Protein AF-A0A5P9BGU6-F1 (afdb_monomer_lite)

Foldseek 3Di:
DQDDPPPCVLCPPPPVLVVLVQQLVLLVVLLVLLVLLLVLLVVLCVLQDPPPPPPPCPVPPPPDPVVVCVVCVVVVVVCVVPPDPVNVVVVVLVVCCVVPNSLVSCCVPPVVVLVVSLVSVLVSLVSNCVQQDDDPRGDHDDLCVLCVPPVVLSVVNVVSNVCCVPPRPDVPPVPVPPGQDWDQPPVPRDTDTDPPDDDDDSQSNVPPSVSVSVSSVSSSVVSVVVSVVSVVVSVVPDDPVSVVSVVVVVVVVVD

Sequence (255 aa):
MAFIPKDEEFLAGDNGLKNLIRILENYIEIDFEMLEVSQAIEALSSSFAMKKTPKIQIEDSPFEDLEFLKEIQPLLDSYEKNKNPFQAMRDDIWKYKDEFGTNTVLMLLNPRLLSSLEQLLAGAIVKYTKAFNESQRRTSLNPKKIFKDQKELLDFHNEIVNLRNKHFAHTELALGKHVLKYFISESEGEIELITDSHTTQELSPTFNYSKFYKLVSFVRSFLSTDIKSKSLTIKRKLTQEQKEALRKNMSSQSV

pLDDT: mean 74.18, std 19.71, range [34.59, 96.81]

Radius of gyration: 27.8 Å; chains: 1; bounding box: 63×48×84 Å

Structure (mmCIF, N/CA/C/O backbone):
data_AF-A0A5P9BGU6-F1
#
_entry.id   AF-A0A5P9BGU6-F1
#
loop_
_atom_site.group_PDB
_atom_site.id
_atom_site.type_symbol
_atom_site.label_atom_id
_atom_site.label_alt_id
_atom_site.label_comp_id
_atom_site.label_asym_id
_atom_site.label_entity_id
_atom_site.label_seq_id
_atom_site.pdbx_PDB_ins_code
_atom_site.Cartn_x
_atom_site.Cartn_y
_atom_site.Cartn_z
_atom_site.occupancy
_atom_site.B_iso_or_equiv
_atom_site.auth_seq_id
_atom_site.auth_comp_id
_atom_site.auth_asym_id
_atom_site.auth_atom_id
_atom_site.pdbx_PDB_model_num
ATOM 1 N N . MET A 1 1 ? -4.339 27.802 30.234 1.00 37.50 1 MET A N 1
ATOM 2 C CA . MET A 1 1 ? -3.934 26.470 29.735 1.00 37.50 1 MET A CA 1
ATOM 3 C C . MET A 1 1 ? -4.990 25.467 30.160 1.00 37.50 1 MET A C 1
ATOM 5 O O . MET A 1 1 ? -5.209 25.325 31.356 1.00 37.50 1 MET A O 1
ATOM 9 N N . ALA A 1 2 ? -5.697 24.847 29.214 1.00 41.44 2 ALA A N 1
ATOM 10 C CA . ALA A 1 2 ? -6.627 23.769 29.535 1.00 41.44 2 ALA A CA 1
ATOM 11 C C . ALA A 1 2 ? -5.813 22.509 29.871 1.00 41.44 2 ALA A C 1
ATOM 13 O O . ALA A 1 2 ? -5.049 22.022 29.041 1.00 41.44 2 ALA A O 1
ATOM 14 N N . PHE A 1 3 ? -5.926 22.036 31.111 1.00 44.81 3 PHE A N 1
ATOM 15 C CA . PHE A 1 3 ? -5.275 20.817 31.580 1.00 44.81 3 PHE A CA 1
ATOM 16 C C . PHE A 1 3 ? -6.020 19.623 30.975 1.00 44.81 3 PHE A C 1
ATOM 18 O O . PHE A 1 3 ? -7.143 19.328 31.379 1.00 44.81 3 PHE A O 1
ATOM 25 N N . ILE A 1 4 ? -5.429 18.969 29.975 1.00 49.59 4 ILE A N 1
ATOM 26 C CA . ILE A 1 4 ? -5.829 17.605 29.624 1.00 49.59 4 ILE A CA 1
ATOM 27 C C . ILE A 1 4 ? -5.239 16.737 30.741 1.00 49.59 4 ILE A C 1
ATOM 29 O O . ILE A 1 4 ? -4.012 16.735 30.883 1.00 49.59 4 ILE A O 1
ATOM 33 N N . PRO A 1 5 ? -6.052 16.043 31.559 1.00 52.69 5 PRO A N 1
ATOM 34 C CA . PRO A 1 5 ? -5.505 15.028 32.449 1.00 52.69 5 PRO A CA 1
ATOM 35 C C . PRO A 1 5 ? -4.718 14.051 31.577 1.00 52.69 5 PRO A C 1
ATOM 37 O O . PRO A 1 5 ? -5.203 13.689 30.503 1.00 52.69 5 PRO A O 1
ATOM 40 N N . LYS A 1 6 ? -3.513 13.642 31.988 1.00 59.91 6 LYS A N 1
ATOM 41 C CA . LYS A 1 6 ? -2.749 12.624 31.240 1.00 59.91 6 LYS A CA 1
ATOM 42 C C . LYS A 1 6 ? -3.674 11.437 30.924 1.00 59.91 6 LYS A C 1
ATOM 44 O O . LYS A 1 6 ? -4.572 11.160 31.718 1.00 59.91 6 LYS A O 1
ATOM 49 N N . ASP A 1 7 ? -3.459 10.726 29.812 1.00 57.34 7 ASP A N 1
ATOM 50 C CA . ASP A 1 7 ? -4.309 9.595 29.369 1.00 57.34 7 ASP A CA 1
ATOM 51 C C . ASP A 1 7 ? -4.660 8.605 30.498 1.00 57.34 7 ASP A C 1
ATOM 53 O O . ASP A 1 7 ? -5.716 7.965 30.504 1.00 57.34 7 ASP A O 1
ATOM 57 N N . GLU A 1 8 ? -3.772 8.494 31.487 1.00 56.97 8 GLU A N 1
ATOM 58 C CA . GLU A 1 8 ? -3.954 7.703 32.696 1.00 56.97 8 GLU A CA 1
ATOM 59 C C . GLU A 1 8 ? -5.095 8.182 33.605 1.00 56.97 8 GLU A C 1
ATOM 61 O O . GLU A 1 8 ? -5.843 7.324 34.074 1.00 56.97 8 GLU A O 1
ATOM 66 N N . GLU A 1 9 ? -5.268 9.494 33.795 1.00 65.94 9 GLU A N 1
ATOM 67 C CA . GLU A 1 9 ? -6.314 10.128 34.612 1.00 65.94 9 GLU A CA 1
ATOM 68 C C . GLU A 1 9 ? -7.632 10.298 33.841 1.00 65.94 9 GLU A C 1
ATOM 70 O O . GLU A 1 9 ? -8.701 10.033 34.388 1.00 65.94 9 GLU A O 1
ATOM 75 N N . PHE A 1 10 ? -7.581 10.682 32.557 1.00 73.56 10 PHE A N 1
ATOM 76 C CA . PHE A 1 10 ? -8.789 10.947 31.754 1.00 73.56 10 PHE A CA 1
ATOM 77 C C . PHE A 1 10 ? -9.619 9.681 31.487 1.00 73.56 10 PHE A C 1
ATOM 79 O O . PHE A 1 10 ? -10.850 9.726 31.404 1.00 73.56 10 PHE A O 1
ATOM 86 N N . LEU A 1 11 ? -8.937 8.539 31.367 1.00 77.56 11 LEU A N 1
ATOM 87 C CA . LEU A 1 11 ? -9.530 7.219 31.149 1.00 77.56 11 LEU A CA 1
ATOM 88 C C . LEU A 1 11 ? -9.313 6.290 32.355 1.00 77.56 11 LEU A C 1
ATOM 90 O O . LEU A 1 11 ? -9.341 5.064 32.202 1.00 77.56 11 LEU A O 1
ATOM 94 N N . ALA A 1 12 ? -9.024 6.843 33.539 1.00 73.94 12 ALA A N 1
ATOM 95 C CA . ALA A 1 12 ? -8.760 6.062 34.744 1.00 73.94 12 ALA A CA 1
ATOM 96 C C . ALA A 1 12 ? -9.892 5.047 34.990 1.00 73.94 12 ALA A C 1
ATOM 98 O O . ALA A 1 12 ? -11.060 5.407 35.092 1.00 73.94 12 ALA A O 1
ATOM 99 N N . GLY A 1 13 ? -9.544 3.757 35.040 1.00 75.44 13 GLY A N 1
ATOM 100 C CA . GLY A 1 13 ? -10.490 2.666 35.298 1.00 75.44 13 GLY A CA 1
ATOM 101 C C . GLY A 1 13 ? -11.183 2.041 34.076 1.00 75.44 13 GLY A C 1
ATOM 102 O O . GLY A 1 13 ? -11.649 0.910 34.198 1.00 75.44 13 GLY A O 1
ATOM 103 N N . ASP A 1 14 ? -11.196 2.669 32.890 1.00 85.69 14 ASP A N 1
ATOM 104 C CA . ASP A 1 14 ? -11.815 2.077 31.685 1.00 85.69 14 ASP A CA 1
ATOM 105 C C . ASP A 1 14 ? -10.773 1.460 30.735 1.00 85.69 14 ASP A C 1
ATOM 107 O O . ASP A 1 14 ? -10.438 1.979 29.663 1.00 85.69 14 ASP A O 1
ATOM 111 N N . ASN A 1 15 ? -10.261 0.293 31.135 1.00 86.25 15 ASN A N 1
ATOM 112 C CA . ASN A 1 15 ? -9.316 -0.489 30.329 1.00 86.25 15 ASN A CA 1
ATOM 113 C C . ASN A 1 15 ? -9.895 -0.898 28.962 1.00 86.25 15 ASN A C 1
ATOM 115 O O . ASN A 1 15 ? -9.147 -1.064 27.995 1.00 86.25 15 ASN A O 1
ATOM 119 N N . GLY A 1 16 ? -11.221 -1.043 28.858 1.00 87.88 16 GLY A N 1
ATOM 120 C CA . GLY A 1 16 ? -11.891 -1.382 27.606 1.00 87.88 16 GLY A CA 1
ATOM 121 C C . GLY A 1 16 ? -11.837 -0.234 26.601 1.00 87.88 16 GLY A C 1
ATOM 122 O O . GLY A 1 16 ? -11.533 -0.455 25.425 1.00 87.88 16 GLY A O 1
ATOM 123 N N . LEU A 1 17 ? -12.097 0.990 27.062 1.00 88.69 17 LEU A N 1
ATOM 124 C CA . LEU A 1 17 ? -12.015 2.203 26.255 1.00 88.69 17 LEU A CA 1
ATOM 125 C C . LEU A 1 17 ? -10.569 2.533 25.872 1.00 88.69 17 LEU A C 1
ATOM 127 O O . LEU A 1 17 ? -10.319 2.790 24.694 1.00 88.69 17 LEU A O 1
ATOM 131 N N . LYS A 1 18 ? -9.613 2.411 26.807 1.00 88.62 18 LYS A N 1
ATOM 132 C CA . LYS A 1 18 ? -8.170 2.540 26.517 1.00 88.62 18 LYS A CA 1
ATOM 133 C C . LYS A 1 18 ? -7.730 1.590 25.403 1.00 88.62 18 LYS A C 1
ATOM 135 O O . LYS A 1 18 ? -7.094 2.006 24.437 1.00 88.62 18 LYS A O 1
ATOM 140 N N . ASN A 1 19 ? -8.115 0.316 25.492 1.00 88.94 19 ASN A N 1
ATOM 141 C CA . ASN A 1 19 ? -7.771 -0.660 24.461 1.00 88.94 19 ASN A CA 1
ATOM 142 C C . ASN A 1 19 ? -8.438 -0.342 23.111 1.00 88.94 19 ASN A C 1
ATOM 144 O O . ASN A 1 19 ? -7.816 -0.511 22.065 1.00 88.94 19 ASN A O 1
ATOM 148 N N . LEU A 1 20 ? -9.689 0.129 23.121 1.00 91.19 20 LEU A N 1
ATOM 149 C CA . LEU A 1 20 ? -10.406 0.496 21.900 1.00 91.19 20 LEU A CA 1
ATOM 150 C C . LEU A 1 20 ? -9.769 1.700 21.190 1.00 91.19 20 LEU A C 1
ATOM 152 O O . LEU A 1 20 ? -9.665 1.670 19.964 1.00 91.19 20 LEU A O 1
ATOM 156 N N . ILE A 1 21 ? -9.331 2.710 21.947 1.00 90.69 21 ILE A N 1
ATOM 157 C CA . ILE A 1 21 ? -8.601 3.879 21.431 1.00 90.69 21 ILE A CA 1
ATOM 158 C C . ILE A 1 21 ? -7.271 3.437 20.822 1.00 90.69 21 ILE A C 1
ATOM 160 O O . ILE A 1 21 ? -7.032 3.708 19.651 1.00 90.69 21 ILE A O 1
ATOM 164 N N . ARG A 1 22 ? -6.481 2.633 21.542 1.00 89.69 22 ARG A N 1
ATOM 165 C CA . ARG A 1 22 ? -5.215 2.091 21.024 1.00 89.69 22 ARG A CA 1
ATOM 166 C C . ARG A 1 22 ? -5.393 1.312 19.716 1.00 89.69 22 ARG A C 1
ATOM 168 O O . ARG A 1 22 ? -4.597 1.434 18.792 1.00 89.69 22 ARG A O 1
ATOM 175 N N . ILE A 1 23 ? -6.439 0.486 19.621 1.00 91.12 23 ILE A N 1
ATOM 176 C CA . ILE A 1 23 ? -6.752 -0.245 18.381 1.00 91.12 23 ILE A CA 1
ATOM 177 C C . ILE A 1 23 ? -7.122 0.729 17.254 1.00 91.12 23 ILE A C 1
ATOM 179 O O . ILE A 1 23 ? -6.719 0.511 16.114 1.00 91.12 23 ILE A O 1
ATOM 183 N N . LEU A 1 24 ? -7.898 1.776 17.553 1.00 93.25 24 LEU A N 1
ATOM 184 C CA . LEU A 1 24 ? -8.267 2.799 16.576 1.00 93.25 24 LEU A CA 1
ATOM 185 C C . LEU A 1 24 ? -7.031 3.545 16.051 1.00 93.25 24 LEU A C 1
ATOM 187 O O . LEU A 1 24 ? -6.897 3.683 14.840 1.00 93.25 24 LEU A O 1
ATOM 191 N N . GLU A 1 25 ? -6.133 3.976 16.936 1.00 91.50 25 GLU A N 1
ATOM 192 C CA . GLU A 1 25 ? -4.874 4.646 16.579 1.00 91.50 25 GLU A CA 1
ATOM 193 C C . GLU A 1 25 ? -4.015 3.764 15.673 1.00 91.50 25 GLU A C 1
ATOM 195 O O . GLU A 1 25 ? -3.596 4.205 14.605 1.00 91.50 25 GLU A O 1
ATOM 200 N N . ASN A 1 26 ? -3.857 2.486 16.034 1.00 91.56 26 ASN A N 1
ATOM 201 C CA . ASN A 1 26 ? -3.154 1.518 15.195 1.00 91.56 26 ASN A CA 1
ATOM 202 C C . ASN A 1 26 ? -3.805 1.385 13.809 1.00 91.56 26 ASN A C 1
ATOM 204 O O . ASN A 1 26 ? -3.106 1.294 12.808 1.00 91.56 26 ASN A O 1
ATOM 208 N N . TYR A 1 27 ? -5.139 1.367 13.720 1.00 94.25 27 TYR A N 1
ATOM 209 C CA . TYR A 1 27 ? -5.830 1.260 12.428 1.00 94.25 27 TYR A CA 1
ATOM 210 C C . TYR A 1 27 ? -5.655 2.517 11.572 1.00 94.25 27 TYR A C 1
ATOM 212 O O . TYR A 1 27 ? -5.529 2.395 10.355 1.00 94.25 27 TYR A O 1
ATOM 220 N N . ILE A 1 28 ? -5.620 3.700 12.190 1.00 93.44 28 ILE A N 1
ATOM 221 C CA . ILE A 1 28 ? -5.322 4.962 11.502 1.00 93.44 28 ILE A CA 1
ATOM 222 C C . ILE A 1 28 ? -3.887 4.942 10.966 1.00 93.44 28 ILE A C 1
ATOM 224 O O . ILE A 1 28 ? -3.681 5.243 9.794 1.00 93.44 28 ILE A O 1
ATOM 228 N N . GLU A 1 29 ? -2.911 4.536 11.785 1.00 93.19 29 GLU A N 1
ATOM 229 C CA . GLU A 1 29 ? -1.514 4.405 11.352 1.00 93.19 29 GLU A CA 1
ATOM 230 C C . GLU A 1 29 ? -1.392 3.436 10.169 1.00 93.19 29 GLU A C 1
ATOM 232 O O . GLU A 1 29 ? -0.772 3.765 9.160 1.00 93.19 29 GLU A O 1
ATOM 237 N N . ILE A 1 30 ? -2.049 2.274 10.245 1.00 94.00 30 ILE A N 1
ATOM 238 C CA . ILE A 1 30 ? -2.040 1.298 9.153 1.00 94.00 30 ILE A CA 1
ATOM 239 C C . ILE A 1 30 ? -2.682 1.876 7.880 1.00 94.00 30 ILE A C 1
ATOM 241 O O . ILE A 1 30 ? -2.163 1.629 6.795 1.00 94.00 30 ILE A O 1
ATOM 245 N N . ASP A 1 31 ? -3.769 2.656 7.960 1.00 95.25 31 ASP A N 1
ATOM 246 C CA . ASP A 1 31 ? -4.363 3.282 6.763 1.00 95.25 31 ASP A CA 1
ATOM 247 C C . ASP A 1 31 ? -3.408 4.288 6.099 1.00 95.25 31 ASP A C 1
ATOM 249 O O . ASP A 1 31 ? -3.293 4.300 4.870 1.00 95.25 31 ASP A O 1
ATOM 253 N N . PHE A 1 32 ? -2.662 5.068 6.890 1.00 94.31 32 PHE A N 1
ATOM 254 C CA . PHE A 1 32 ? -1.587 5.919 6.368 1.00 94.31 32 PHE A CA 1
ATOM 255 C C . PHE A 1 32 ? -0.472 5.093 5.721 1.00 94.31 32 PHE A C 1
ATOM 257 O O . PHE A 1 32 ? -0.052 5.399 4.603 1.00 94.31 32 PHE A O 1
ATOM 264 N N . GLU A 1 33 ? -0.039 4.001 6.359 1.00 93.12 33 GLU A N 1
ATOM 265 C CA . GLU A 1 33 ? 0.957 3.101 5.774 1.00 93.12 33 GLU A CA 1
ATOM 266 C C . GLU A 1 33 ? 0.464 2.513 4.432 1.00 93.12 33 GLU A C 1
ATOM 268 O O . GLU A 1 33 ? 1.240 2.434 3.479 1.00 93.12 33 GLU A O 1
ATOM 273 N N . MET A 1 34 ? -0.823 2.159 4.315 1.00 95.88 34 MET A N 1
ATOM 274 C CA . MET A 1 34 ? -1.429 1.677 3.064 1.00 95.88 34 MET A CA 1
ATOM 275 C C . MET A 1 34 ? -1.540 2.765 1.986 1.00 95.88 34 MET A C 1
ATOM 277 O O . MET A 1 34 ? -1.454 2.459 0.792 1.00 95.88 34 MET A O 1
ATOM 281 N N . LEU A 1 35 ? -1.743 4.029 2.369 1.00 93.88 35 LEU A N 1
ATOM 282 C CA . LEU A 1 35 ? -1.731 5.150 1.428 1.00 93.88 35 LEU A CA 1
ATOM 283 C C . LEU A 1 35 ? -0.348 5.300 0.784 1.00 93.88 35 LEU A C 1
ATOM 285 O O . LEU A 1 35 ? -0.261 5.380 -0.440 1.00 93.88 35 LEU A O 1
ATOM 289 N N . GLU A 1 36 ? 0.718 5.259 1.582 1.00 92.81 36 GLU A N 1
ATOM 290 C CA . GLU A 1 36 ? 2.090 5.312 1.064 1.00 92.81 36 GLU A CA 1
ATOM 291 C C . GLU A 1 36 ? 2.399 4.132 0.131 1.00 92.81 36 GLU A C 1
ATOM 293 O O . GLU A 1 36 ? 2.994 4.311 -0.930 1.00 92.81 36 GLU A O 1
ATOM 298 N N . VAL A 1 37 ? 1.942 2.923 0.484 1.00 95.06 37 VAL A N 1
ATOM 299 C CA . VAL A 1 37 ? 2.062 1.747 -0.394 1.00 95.06 37 VAL A CA 1
ATOM 300 C C . VAL A 1 37 ? 1.325 1.981 -1.717 1.00 95.06 37 VAL A C 1
ATOM 302 O O . VAL A 1 37 ? 1.862 1.664 -2.775 1.00 95.06 37 VAL A O 1
ATOM 305 N N . SER A 1 38 ? 0.125 2.567 -1.684 1.00 93.69 38 SER A N 1
ATOM 306 C CA . SER A 1 38 ? -0.647 2.877 -2.898 1.00 93.69 38 SER A CA 1
ATOM 307 C C . SER A 1 38 ? 0.103 3.857 -3.805 1.00 93.69 38 SER A C 1
ATOM 309 O O . SER A 1 38 ? 0.205 3.616 -5.005 1.00 93.69 38 SER A O 1
ATOM 311 N N . GLN A 1 39 ? 0.686 4.912 -3.229 1.00 90.62 39 GLN A N 1
ATOM 312 C CA . GLN A 1 39 ? 1.488 5.901 -3.959 1.00 90.62 39 GLN A CA 1
ATOM 313 C C . GLN A 1 39 ? 2.740 5.274 -4.587 1.00 90.62 39 GLN A C 1
ATOM 315 O O . GLN A 1 39 ? 3.066 5.561 -5.739 1.00 90.62 39 GLN A O 1
ATOM 320 N N . ALA A 1 40 ? 3.417 4.374 -3.86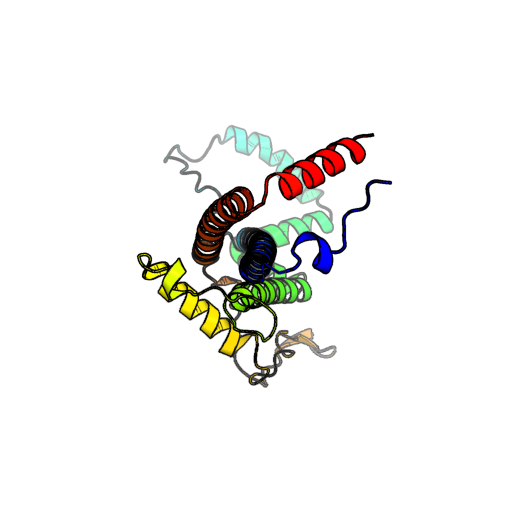7 1.00 89.31 40 ALA A N 1
ATOM 321 C CA . ALA A 1 40 ? 4.554 3.631 -4.403 1.00 89.31 40 ALA A CA 1
ATOM 322 C C . ALA A 1 40 ? 4.144 2.734 -5.584 1.00 89.31 40 ALA A C 1
ATOM 324 O O . ALA A 1 40 ? 4.832 2.706 -6.604 1.00 89.31 40 ALA A O 1
ATOM 325 N N . ILE A 1 41 ? 3.005 2.037 -5.480 1.00 91.19 41 ILE A N 1
ATOM 326 C CA . ILE A 1 41 ? 2.462 1.208 -6.567 1.00 91.19 41 ILE A CA 1
ATOM 327 C C . ILE A 1 41 ? 2.109 2.064 -7.784 1.00 91.19 41 ILE A C 1
ATOM 329 O O . ILE A 1 41 ? 2.432 1.669 -8.900 1.00 91.19 41 ILE A O 1
ATOM 333 N N . GLU A 1 42 ? 1.473 3.221 -7.595 1.00 86.94 42 GLU A N 1
ATOM 334 C CA . GLU A 1 42 ? 1.141 4.141 -8.690 1.00 86.94 42 GLU A CA 1
ATOM 335 C C . GLU A 1 42 ? 2.406 4.614 -9.412 1.00 86.94 42 GLU A C 1
ATOM 337 O O . GLU A 1 42 ? 2.493 4.484 -10.636 1.00 86.94 42 GLU A O 1
ATOM 342 N N . ALA A 1 43 ? 3.419 5.057 -8.660 1.00 83.56 43 ALA A N 1
ATOM 343 C CA . ALA A 1 43 ? 4.707 5.466 -9.213 1.00 83.56 43 ALA A CA 1
ATOM 344 C C . ALA A 1 43 ? 5.363 4.333 -10.020 1.00 83.56 43 ALA A C 1
ATOM 346 O O . ALA A 1 43 ? 5.725 4.534 -11.179 1.00 83.56 43 ALA A O 1
ATOM 347 N N . LEU A 1 44 ? 5.434 3.122 -9.459 1.00 84.19 44 LEU A N 1
ATOM 348 C CA . LEU A 1 44 ? 5.984 1.951 -10.148 1.00 84.19 44 LEU A CA 1
ATOM 349 C C . LEU A 1 44 ? 5.172 1.590 -11.397 1.00 84.19 44 LEU A C 1
ATOM 351 O O . LEU A 1 44 ? 5.737 1.401 -12.471 1.00 84.19 44 LEU A O 1
ATOM 355 N N . SER A 1 45 ? 3.844 1.566 -11.290 1.00 81.81 45 SER A N 1
ATOM 356 C CA . SER A 1 45 ? 2.962 1.250 -12.414 1.00 81.81 45 SER A CA 1
ATOM 357 C C . SER A 1 45 ? 3.123 2.242 -13.563 1.00 81.81 45 SER A C 1
ATOM 359 O O . SER A 1 45 ? 3.076 1.836 -14.717 1.00 81.81 45 SER A O 1
ATOM 361 N N . SER A 1 46 ? 3.378 3.521 -13.271 1.00 73.62 46 SER A N 1
ATOM 362 C CA . SER A 1 46 ? 3.612 4.541 -14.295 1.00 73.62 46 SER A CA 1
ATOM 363 C C . SER A 1 46 ? 4.944 4.351 -15.031 1.00 73.62 46 SER A C 1
ATOM 365 O O . SER A 1 46 ? 5.028 4.664 -16.218 1.00 73.62 46 SER A O 1
ATOM 367 N N . SER A 1 47 ? 5.949 3.777 -14.360 1.00 67.38 47 SER A N 1
ATOM 368 C CA . SER A 1 47 ? 7.264 3.465 -14.934 1.00 67.38 47 SER A CA 1
ATOM 369 C C . SER A 1 47 ? 7.233 2.250 -15.864 1.00 67.38 47 SER A C 1
ATOM 371 O O . SER A 1 47 ? 7.991 2.198 -16.832 1.00 67.38 47 SER A O 1
ATOM 373 N N . PHE A 1 48 ? 6.345 1.287 -15.590 1.00 62.88 48 PHE A N 1
ATOM 374 C CA . PHE A 1 48 ? 6.221 0.035 -16.351 1.00 62.88 48 PHE A CA 1
ATOM 375 C C . PHE A 1 48 ? 4.977 -0.041 -17.229 1.00 62.88 48 PHE A C 1
ATOM 377 O O . PHE A 1 48 ? 4.831 -0.982 -18.012 1.00 62.88 48 PHE A O 1
ATOM 384 N N . ALA A 1 49 ? 4.081 0.942 -17.142 1.00 57.22 49 ALA A N 1
ATOM 385 C CA . ALA A 1 49 ? 3.012 1.080 -18.102 1.00 57.22 49 ALA A CA 1
ATOM 386 C C . ALA A 1 49 ? 3.661 1.234 -19.476 1.00 57.22 49 ALA A C 1
ATOM 388 O O . ALA A 1 49 ? 4.161 2.300 -19.844 1.00 57.22 49 ALA A O 1
ATOM 389 N N . MET A 1 50 ? 3.553 0.182 -20.289 1.00 48.12 50 MET A N 1
ATOM 390 C CA . MET A 1 50 ? 3.279 0.400 -21.692 1.00 48.12 50 MET A CA 1
ATOM 391 C C . MET A 1 50 ? 2.026 1.269 -21.694 1.00 48.12 50 MET A C 1
ATOM 393 O O . MET A 1 50 ? 0.898 0.770 -21.679 1.00 48.12 50 MET A O 1
ATOM 397 N N . LYS A 1 51 ? 2.203 2.598 -21.735 1.00 42.88 51 LYS A N 1
ATOM 398 C CA . LYS A 1 51 ? 1.299 3.377 -22.559 1.00 42.88 51 LYS A CA 1
ATOM 399 C C . LYS A 1 51 ? 1.359 2.597 -23.854 1.00 42.88 51 LYS A C 1
ATOM 401 O O . LYS A 1 51 ? 2.387 2.605 -24.525 1.00 42.88 51 LYS A O 1
ATOM 406 N N . LYS A 1 52 ? 0.290 1.850 -24.153 1.00 40.97 52 LYS A N 1
ATOM 407 C CA . LYS A 1 52 ? -0.102 1.693 -25.537 1.00 40.97 52 LYS A CA 1
ATOM 408 C C . LYS A 1 52 ? 0.036 3.129 -26.012 1.00 40.97 52 LYS A C 1
ATOM 410 O O . LYS A 1 52 ? -0.756 3.971 -25.578 1.00 40.97 52 LYS A O 1
ATOM 415 N N . THR A 1 53 ? 1.107 3.437 -26.758 1.00 37.94 53 THR A N 1
ATOM 416 C CA . THR A 1 53 ? 1.054 4.518 -27.734 1.00 37.94 53 THR A CA 1
ATOM 417 C C . THR A 1 53 ? -0.347 4.366 -28.246 1.00 37.94 53 THR A C 1
ATOM 419 O O . THR A 1 53 ? -0.660 3.215 -28.602 1.00 37.94 53 THR A O 1
ATOM 422 N N . PRO A 1 54 ? -1.238 5.367 -28.042 1.00 36.91 54 PRO A N 1
ATOM 423 C CA . PRO A 1 54 ? -2.615 5.217 -28.454 1.00 36.91 54 PRO A CA 1
ATOM 424 C C . PRO A 1 54 ? -2.478 4.538 -29.790 1.00 36.91 54 PRO A C 1
ATOM 426 O O . PRO A 1 54 ? -1.737 5.026 -30.651 1.00 36.91 54 PRO A O 1
ATOM 429 N N . LYS A 1 55 ? -3.002 3.306 -29.890 1.00 38.69 55 LYS A N 1
ATOM 430 C CA . LYS A 1 55 ? -3.241 2.780 -31.208 1.00 38.69 55 LYS A CA 1
ATOM 431 C C . LYS A 1 55 ? -4.264 3.802 -31.623 1.00 38.69 55 LYS A C 1
ATOM 433 O O . LYS A 1 55 ? -5.425 3.699 -31.236 1.00 38.69 55 LYS A O 1
ATOM 438 N N . ILE A 1 56 ? -3.778 4.874 -32.246 1.00 39.25 56 ILE A N 1
ATOM 439 C CA . ILE A 1 56 ? -4.478 5.570 -33.272 1.00 39.25 56 ILE A CA 1
ATOM 440 C C . ILE A 1 56 ? -4.833 4.341 -34.091 1.00 39.25 56 ILE A C 1
ATOM 442 O O . ILE A 1 56 ? -4.000 3.742 -34.770 1.00 39.25 56 ILE A O 1
ATOM 446 N N . GLN A 1 57 ? -6.042 3.830 -33.842 1.00 36.78 57 GLN A N 1
ATOM 447 C CA . GLN A 1 57 ? -6.830 3.323 -34.920 1.00 36.78 57 GLN A CA 1
ATOM 448 C C . GLN A 1 57 ? -6.863 4.570 -35.780 1.00 36.78 57 GLN A C 1
ATOM 450 O O . GLN A 1 57 ? -7.677 5.468 -35.599 1.00 36.78 57 GLN A O 1
ATOM 455 N N . ILE A 1 58 ? -5.819 4.681 -36.606 1.00 43.88 58 ILE A N 1
ATOM 456 C CA . ILE A 1 58 ? -5.965 5.183 -37.932 1.00 43.88 58 ILE A CA 1
ATOM 457 C C . ILE A 1 58 ? -7.027 4.180 -38.354 1.00 43.88 58 ILE A C 1
ATOM 459 O O . ILE A 1 58 ? -6.732 3.009 -38.592 1.00 43.88 58 ILE A O 1
ATOM 463 N N . GLU A 1 59 ? -8.300 4.576 -38.199 1.00 41.34 59 GLU A N 1
ATOM 464 C CA . GLU A 1 59 ? -9.322 4.064 -39.087 1.00 41.34 59 GLU A CA 1
ATOM 465 C C . GLU A 1 59 ? -8.620 3.998 -40.429 1.00 41.34 59 GLU A C 1
ATOM 467 O O . GLU A 1 59 ? -7.846 4.911 -40.725 1.00 41.34 59 GLU A O 1
ATOM 472 N N . ASP A 1 60 ? -8.840 2.963 -41.221 1.00 43.44 60 ASP A N 1
ATOM 473 C CA . ASP A 1 60 ? -8.287 2.888 -42.570 1.00 43.44 60 ASP A CA 1
ATOM 474 C C . ASP A 1 60 ? -8.750 4.073 -43.473 1.00 43.44 60 ASP A C 1
ATOM 476 O O . ASP A 1 60 ? -8.883 3.927 -44.680 1.00 43.44 60 ASP A O 1
ATOM 480 N N . SER A 1 61 ? -9.029 5.271 -42.936 1.00 48.06 61 SER A N 1
ATOM 481 C CA . SER A 1 61 ? -8.493 6.509 -43.480 1.00 48.06 61 SER A CA 1
ATOM 482 C C . SER A 1 61 ? -7.110 6.219 -44.049 1.00 48.06 61 SER A C 1
ATOM 484 O O . SER A 1 61 ? -6.203 5.811 -43.313 1.00 48.06 61 SER A O 1
ATOM 486 N N . PRO A 1 62 ? -6.943 6.401 -45.361 1.00 46.66 62 PRO A N 1
ATOM 487 C CA . PRO A 1 62 ? -5.659 6.196 -45.976 1.00 46.66 62 PRO A CA 1
ATOM 488 C C . PRO A 1 62 ? -4.657 7.059 -45.210 1.00 46.66 62 PRO A C 1
ATOM 490 O O . PRO A 1 62 ? -4.939 8.197 -44.822 1.00 46.66 62 PRO A O 1
ATOM 493 N N . PHE A 1 63 ? -3.489 6.482 -44.958 1.00 52.44 63 PHE A N 1
ATOM 494 C CA . PHE A 1 63 ? -2.279 7.276 -44.861 1.00 52.44 63 PHE A CA 1
ATOM 495 C C . PHE A 1 63 ? -2.357 8.420 -45.885 1.00 52.44 63 PHE A C 1
ATOM 497 O O . PHE A 1 63 ? -2.788 8.178 -47.007 1.00 52.44 63 PHE A O 1
ATOM 504 N N . GLU A 1 64 ? -1.883 9.607 -45.493 1.00 53.25 64 GLU A N 1
ATOM 505 C CA . GLU A 1 64 ? -1.536 10.732 -46.375 1.00 53.25 64 GLU A CA 1
ATOM 506 C C . GLU A 1 64 ? -2.574 11.859 -46.517 1.00 53.25 64 GLU A C 1
ATOM 508 O O . GLU A 1 64 ? -3.218 12.003 -47.550 1.00 53.25 64 GLU A O 1
ATOM 513 N N . ASP A 1 65 ? -2.521 12.838 -45.607 1.00 59.00 65 ASP A N 1
ATOM 514 C CA . ASP A 1 65 ? -2.319 14.198 -46.124 1.00 59.00 65 ASP A CA 1
ATOM 515 C C . ASP A 1 65 ? -0.847 14.286 -46.552 1.00 59.00 65 ASP A C 1
ATOM 517 O O . ASP A 1 65 ? 0.046 14.690 -45.802 1.00 59.00 65 ASP A O 1
ATOM 521 N N . LEU A 1 66 ? -0.570 13.829 -47.776 1.00 56.94 66 LEU A N 1
ATOM 522 C CA . LEU A 1 66 ? 0.722 14.006 -48.449 1.00 56.94 66 LEU A CA 1
ATOM 523 C C . LEU A 1 66 ? 1.138 15.487 -48.448 1.00 56.94 66 LEU A C 1
ATOM 525 O O . LEU A 1 66 ? 2.329 15.780 -48.493 1.00 56.94 66 LEU A O 1
ATOM 529 N N . GLU A 1 67 ? 0.173 16.411 -48.386 1.00 67.06 67 GLU A N 1
ATOM 530 C CA . GLU A 1 67 ? 0.412 17.844 -48.198 1.00 67.06 67 GLU A CA 1
ATOM 531 C C . GLU A 1 67 ? 0.968 18.167 -46.808 1.00 67.06 67 GLU A C 1
ATOM 533 O O . GLU A 1 67 ? 2.019 18.793 -46.734 1.00 67.06 67 GLU A O 1
ATOM 538 N N . PHE A 1 68 ? 0.380 17.662 -45.721 1.00 71.44 68 PHE A N 1
ATOM 539 C CA . PHE A 1 68 ? 0.893 17.876 -44.359 1.00 71.44 68 PHE A CA 1
ATOM 540 C C . PHE A 1 68 ? 2.311 17.317 -44.170 1.00 71.44 68 PHE A C 1
ATOM 542 O O . PHE A 1 68 ? 3.183 17.972 -43.596 1.00 71.44 68 PHE A O 1
ATOM 549 N N . LEU A 1 69 ? 2.578 16.117 -44.701 1.00 67.44 69 LEU A N 1
ATOM 550 C CA . LEU A 1 69 ? 3.928 15.546 -44.674 1.00 67.44 69 LEU A CA 1
ATOM 551 C C . LEU A 1 69 ? 4.911 16.384 -45.502 1.00 67.44 69 LEU A C 1
ATOM 553 O O . LEU A 1 69 ? 6.030 16.614 -45.048 1.00 67.44 69 LEU A O 1
ATOM 557 N N . LYS A 1 70 ? 4.499 16.909 -46.666 1.00 76.31 70 LYS A N 1
ATOM 558 C CA . LYS A 1 70 ? 5.317 17.841 -47.465 1.00 76.31 70 LYS A CA 1
ATOM 559 C C . LYS A 1 70 ? 5.542 19.185 -46.771 1.00 76.31 70 LYS A C 1
ATOM 561 O O . LYS A 1 70 ? 6.611 19.761 -46.947 1.00 76.31 70 LYS A O 1
ATOM 566 N N . GLU A 1 71 ? 4.583 19.677 -45.992 1.00 79.38 71 GLU A N 1
ATOM 567 C CA . GLU A 1 71 ? 4.706 20.922 -45.224 1.00 79.38 71 GLU A CA 1
ATOM 568 C C . GLU A 1 71 ? 5.678 20.784 -44.046 1.00 79.38 71 GLU A C 1
ATOM 570 O O . GLU A 1 71 ? 6.403 21.728 -43.723 1.00 79.38 71 GLU A O 1
ATOM 575 N N . ILE A 1 72 ? 5.745 19.601 -43.428 1.00 80.94 72 ILE A N 1
ATOM 576 C CA . ILE A 1 72 ? 6.609 19.349 -42.266 1.00 80.94 72 ILE A CA 1
ATOM 577 C C . ILE A 1 72 ? 7.985 18.805 -42.668 1.00 80.94 72 ILE A C 1
ATOM 579 O O . ILE A 1 72 ? 8.951 19.002 -41.927 1.00 80.94 72 ILE A O 1
ATOM 583 N N . GLN A 1 73 ? 8.128 18.194 -43.849 1.00 85.25 73 GLN A N 1
ATOM 584 C CA . GLN A 1 73 ? 9.406 17.646 -44.319 1.00 85.25 73 GLN A CA 1
ATOM 585 C C . GLN A 1 73 ? 10.572 18.657 -44.264 1.00 85.25 73 GLN A C 1
ATOM 587 O O . GLN A 1 73 ? 11.624 18.294 -43.741 1.00 85.25 73 GLN A O 1
ATOM 592 N N . PRO A 1 74 ? 10.422 19.936 -44.673 1.00 90.25 74 PRO A N 1
ATOM 593 C CA . PRO A 1 74 ? 11.498 20.922 -44.558 1.00 90.25 74 PRO A CA 1
ATOM 594 C C . PRO A 1 74 ? 11.916 21.198 -43.108 1.00 90.25 74 PRO A C 1
ATOM 596 O O . PRO A 1 74 ? 13.087 21.473 -42.839 1.00 90.25 74 PRO A O 1
ATOM 599 N N . LEU A 1 75 ? 10.970 21.127 -42.165 1.00 84.69 75 LEU A N 1
ATOM 600 C CA . LEU A 1 75 ? 11.241 21.297 -40.737 1.00 84.69 75 LEU A CA 1
ATOM 601 C C . LEU A 1 75 ? 11.978 20.080 -40.170 1.00 84.69 75 LEU A C 1
ATOM 603 O O . LEU A 1 75 ? 12.923 20.265 -39.404 1.00 84.69 75 LEU A O 1
ATOM 607 N N . LEU A 1 76 ? 11.598 18.864 -40.577 1.00 83.75 76 LEU A N 1
ATOM 608 C CA . LEU A 1 76 ? 12.301 17.630 -40.210 1.00 83.75 76 LEU A CA 1
ATOM 609 C C . LEU A 1 76 ? 13.722 17.608 -40.781 1.00 83.75 76 LEU A C 1
ATOM 611 O O . LEU A 1 76 ? 14.669 17.355 -40.042 1.00 83.75 76 LEU A O 1
ATOM 615 N N . ASP A 1 77 ? 13.895 17.967 -42.053 1.00 88.62 77 ASP A N 1
ATOM 616 C CA . ASP A 1 77 ? 15.207 18.032 -42.704 1.00 88.62 77 ASP A CA 1
ATOM 617 C C . ASP A 1 77 ? 16.109 19.091 -42.053 1.00 88.62 77 ASP A C 1
ATOM 619 O O . ASP A 1 77 ? 17.310 18.878 -41.869 1.00 88.62 77 ASP A O 1
ATOM 623 N N . SER A 1 78 ? 15.539 20.248 -41.699 1.00 89.31 78 SER A N 1
ATOM 624 C CA . SER A 1 78 ? 16.248 21.297 -40.963 1.00 89.31 78 SER A CA 1
ATOM 625 C C . SER A 1 78 ? 16.631 20.835 -39.558 1.00 89.31 78 SER A C 1
ATOM 627 O O . SER A 1 78 ? 17.748 21.098 -39.111 1.00 89.31 78 SER A O 1
ATOM 629 N N . TYR A 1 79 ? 15.736 20.129 -38.866 1.00 87.38 79 TYR A N 1
ATOM 630 C CA . TYR A 1 79 ? 16.016 19.562 -37.554 1.00 87.38 79 TYR A CA 1
ATOM 631 C C . TYR A 1 79 ? 17.149 18.533 -37.629 1.00 87.38 79 TYR A C 1
ATOM 633 O O . TYR A 1 79 ? 18.132 18.677 -36.910 1.00 87.38 79 TYR A O 1
ATOM 641 N N . GLU A 1 80 ? 17.084 17.569 -38.550 1.00 87.50 80 GLU A N 1
ATOM 642 C CA . GLU A 1 80 ? 18.118 16.540 -38.717 1.00 87.50 80 GLU A CA 1
ATOM 643 C C . GLU A 1 80 ? 19.487 17.129 -39.080 1.00 87.50 80 GLU A C 1
ATOM 645 O O . GLU A 1 80 ? 20.510 16.675 -38.566 1.00 87.50 80 GLU A O 1
ATOM 650 N N . LYS A 1 81 ? 19.526 18.180 -39.909 1.00 90.31 81 LYS A N 1
ATOM 651 C CA . LYS A 1 81 ? 20.778 18.872 -40.265 1.00 90.31 81 LYS A CA 1
ATOM 652 C C . LYS A 1 81 ? 21.384 19.666 -39.112 1.00 90.31 81 LYS A C 1
ATOM 654 O O . LYS A 1 81 ? 22.603 19.793 -39.048 1.00 90.31 81 LYS A O 1
ATOM 659 N N . ASN A 1 82 ? 20.547 20.228 -38.240 1.00 90.06 82 ASN A N 1
ATOM 660 C CA . ASN A 1 82 ? 20.978 21.134 -37.175 1.00 90.06 82 ASN A CA 1
ATOM 661 C C . ASN A 1 82 ? 20.939 20.494 -35.782 1.00 90.06 82 ASN A C 1
ATOM 663 O O . ASN A 1 82 ? 21.186 21.190 -34.791 1.00 90.06 82 ASN A O 1
ATOM 667 N N . LYS A 1 83 ? 20.618 19.198 -35.675 1.00 89.69 83 LYS A N 1
ATOM 668 C CA . LYS A 1 83 ? 20.507 18.543 -34.375 1.00 89.69 83 LYS A CA 1
ATOM 669 C C . LYS A 1 83 ? 21.859 18.529 -33.679 1.00 89.69 83 LYS A C 1
ATOM 671 O O . LYS A 1 83 ? 22.879 18.118 -34.231 1.00 89.69 83 LYS A O 1
ATOM 676 N N . ASN A 1 84 ? 21.863 18.985 -32.436 1.00 92.25 84 ASN A N 1
ATOM 677 C CA . ASN A 1 84 ? 23.045 18.921 -31.594 1.00 92.25 84 ASN A CA 1
ATOM 678 C C . ASN A 1 84 ? 23.201 17.512 -30.976 1.00 92.25 84 ASN A C 1
ATOM 680 O O . ASN A 1 84 ? 22.261 16.711 -30.997 1.00 92.25 84 ASN A O 1
ATOM 684 N N . PRO A 1 85 ? 24.362 17.197 -30.376 1.00 86.56 85 PRO A N 1
ATOM 685 C CA . PRO A 1 85 ? 24.605 15.878 -29.792 1.00 86.56 85 PRO A CA 1
ATOM 686 C C . PRO A 1 85 ? 23.594 15.457 -28.710 1.00 86.56 85 PRO A C 1
ATOM 688 O O . PRO A 1 85 ? 23.253 14.281 -28.621 1.00 86.56 85 PRO A O 1
ATOM 691 N N . PHE A 1 86 ? 23.062 16.394 -27.915 1.00 80.75 86 PHE A N 1
ATOM 692 C CA . PHE A 1 86 ? 22.047 16.086 -26.897 1.00 80.75 86 PHE A CA 1
ATOM 693 C C . PHE A 1 86 ? 20.685 15.763 -27.513 1.00 80.75 86 PHE A C 1
ATOM 695 O O . PHE A 1 86 ? 19.964 14.908 -27.003 1.00 80.75 86 PHE A O 1
ATOM 702 N N . GLN A 1 87 ? 20.331 16.437 -28.608 1.00 85.56 87 GLN A N 1
ATOM 703 C CA . GLN A 1 87 ? 19.126 16.149 -29.381 1.00 85.56 87 GLN A CA 1
ATOM 704 C C . GLN A 1 87 ? 19.214 14.764 -30.028 1.00 85.56 87 GLN A C 1
ATOM 706 O O . GLN A 1 87 ? 18.293 13.974 -29.856 1.00 85.56 87 GLN A O 1
ATOM 711 N N . ALA A 1 88 ? 20.350 14.431 -30.650 1.00 83.25 88 ALA A N 1
ATOM 712 C CA . ALA A 1 88 ? 20.587 13.095 -31.197 1.00 83.25 88 ALA A CA 1
ATOM 713 C C . ALA A 1 88 ? 20.482 12.005 -30.115 1.00 83.25 88 ALA A C 1
ATOM 715 O O . ALA A 1 88 ? 19.718 11.058 -30.271 1.00 83.25 88 ALA A O 1
ATOM 716 N N . MET A 1 89 ? 21.153 12.193 -28.971 1.00 79.62 89 MET A N 1
ATOM 717 C CA . MET A 1 89 ? 21.092 11.249 -27.850 1.00 79.62 89 MET A CA 1
ATOM 718 C C . MET A 1 89 ? 19.666 11.075 -27.306 1.00 79.62 89 MET A C 1
ATOM 720 O O . MET A 1 89 ? 19.247 9.961 -27.002 1.00 79.62 89 MET A O 1
ATOM 724 N N . ARG A 1 90 ? 18.901 12.166 -27.181 1.00 84.06 90 ARG A N 1
ATOM 725 C CA . ARG A 1 90 ? 17.493 12.116 -26.764 1.00 84.06 90 ARG A CA 1
ATOM 726 C C . ARG A 1 90 ? 16.654 11.304 -27.751 1.00 84.06 90 ARG A C 1
ATOM 728 O O . ARG A 1 90 ? 15.839 10.495 -27.314 1.00 84.06 90 ARG A O 1
ATOM 735 N N . ASP A 1 91 ? 16.822 11.538 -29.047 1.00 85.94 91 ASP A N 1
ATOM 736 C CA . ASP A 1 91 ? 16.041 10.867 -30.088 1.00 85.94 91 ASP A CA 1
ATOM 737 C C . ASP A 1 91 ? 16.371 9.366 -30.145 1.00 85.94 91 ASP A C 1
ATOM 739 O O . ASP A 1 91 ? 15.455 8.546 -30.210 1.00 85.94 91 ASP A O 1
ATOM 743 N N . ASP A 1 92 ? 17.645 9.000 -29.977 1.00 83.94 92 ASP A N 1
ATOM 744 C CA . ASP A 1 92 ? 18.078 7.604 -29.841 1.00 83.94 92 ASP A CA 1
ATOM 745 C C . ASP A 1 92 ? 17.469 6.935 -28.597 1.00 83.94 92 ASP A C 1
ATOM 747 O O . ASP A 1 92 ? 16.973 5.813 -28.676 1.00 83.94 92 ASP A O 1
ATOM 751 N N . ILE A 1 93 ? 17.427 7.630 -27.452 1.00 79.19 93 ILE A N 1
ATOM 752 C CA . ILE A 1 93 ? 16.777 7.131 -26.226 1.00 79.19 93 ILE A CA 1
ATOM 753 C C . ILE A 1 93 ? 15.291 6.846 -26.464 1.00 79.19 93 ILE A C 1
ATOM 755 O O . ILE A 1 93 ? 14.787 5.812 -26.020 1.00 79.19 93 ILE A O 1
ATOM 759 N N . TRP A 1 94 ? 14.579 7.746 -27.149 1.00 79.81 94 TRP A N 1
ATOM 760 C CA . TRP A 1 94 ? 13.164 7.542 -27.470 1.00 79.81 94 TRP A CA 1
ATOM 761 C C . TRP A 1 94 ? 12.963 6.374 -28.425 1.00 79.81 94 TRP A C 1
ATOM 763 O O . TRP A 1 94 ? 12.118 5.521 -28.156 1.00 79.81 94 TRP A O 1
ATOM 773 N N . LYS A 1 95 ? 13.785 6.289 -29.472 1.00 80.56 95 LYS A N 1
ATOM 774 C CA . LYS A 1 95 ? 13.777 5.168 -30.409 1.00 80.56 95 LYS A CA 1
ATOM 775 C C . LYS A 1 95 ? 13.994 3.839 -29.686 1.00 80.56 95 LYS A C 1
ATOM 777 O O . LYS A 1 95 ? 13.173 2.936 -29.810 1.00 80.56 95 LYS A O 1
ATOM 782 N N . TYR A 1 96 ? 15.035 3.733 -28.860 1.00 72.06 96 TYR A N 1
ATOM 783 C CA . TYR A 1 96 ? 15.308 2.515 -28.098 1.00 72.06 96 TYR A CA 1
ATOM 784 C C . TYR A 1 96 ? 14.216 2.195 -27.082 1.00 72.06 96 TYR A C 1
ATOM 786 O O . TYR A 1 96 ? 13.934 1.024 -26.836 1.00 72.06 96 TYR A O 1
ATOM 794 N N . LYS A 1 97 ? 13.570 3.209 -26.500 1.00 76.19 97 LYS A N 1
ATOM 795 C CA . LYS A 1 97 ? 12.453 2.992 -25.577 1.00 76.19 97 LYS A CA 1
ATOM 796 C C . LYS A 1 97 ? 11.272 2.377 -26.318 1.00 76.19 97 LYS A C 1
ATOM 798 O O . LYS A 1 97 ? 10.595 1.519 -25.757 1.00 76.19 97 LYS A O 1
ATOM 803 N N . ASP A 1 98 ? 11.015 2.824 -27.539 1.00 70.12 98 ASP A N 1
ATOM 804 C CA . ASP A 1 98 ? 9.893 2.341 -28.335 1.00 70.12 98 ASP A CA 1
ATOM 805 C C . ASP A 1 98 ? 10.185 0.957 -28.949 1.00 70.12 98 ASP A C 1
ATOM 807 O O . ASP A 1 98 ? 9.281 0.125 -29.010 1.00 70.12 98 ASP A O 1
ATOM 811 N N . GLU A 1 99 ? 11.442 0.669 -29.308 1.00 69.38 99 GLU A N 1
ATOM 812 C CA . GLU A 1 99 ? 11.881 -0.633 -29.844 1.00 69.38 99 GLU A CA 1
ATOM 813 C C . GLU A 1 99 ? 12.051 -1.713 -28.761 1.00 69.38 99 GLU A C 1
ATOM 815 O O . GLU A 1 99 ? 11.616 -2.852 -28.938 1.00 69.38 99 GLU A O 1
ATOM 820 N N . PHE A 1 100 ? 12.670 -1.370 -27.628 1.00 60.84 100 PHE A N 1
ATOM 821 C CA . PHE A 1 100 ? 13.114 -2.329 -26.605 1.00 60.84 100 PHE A CA 1
ATOM 822 C C . PHE A 1 100 ? 12.414 -2.168 -25.249 1.00 60.84 100 PHE A C 1
ATOM 824 O O . PHE A 1 100 ? 12.642 -2.964 -24.333 1.00 60.84 100 PHE A O 1
ATOM 831 N N . GLY A 1 101 ? 11.558 -1.154 -25.106 1.00 61.72 101 GLY A N 1
ATOM 832 C CA . GLY A 1 101 ? 10.820 -0.847 -23.883 1.00 61.72 101 GLY A CA 1
ATOM 833 C C . GLY A 1 101 ? 11.584 0.041 -22.893 1.00 61.72 101 GLY A C 1
ATOM 834 O O . GLY A 1 101 ? 12.813 0.098 -22.865 1.00 61.72 101 GLY A O 1
ATOM 835 N N . THR A 1 102 ? 10.832 0.711 -22.010 1.00 67.75 102 THR A N 1
ATOM 836 C CA . THR A 1 102 ? 11.372 1.608 -20.971 1.00 67.75 102 THR A CA 1
ATOM 837 C C . THR A 1 102 ? 12.390 0.914 -20.065 1.00 67.75 102 THR A C 1
ATOM 839 O O . THR A 1 102 ? 13.395 1.523 -19.717 1.00 67.75 102 THR A O 1
ATOM 842 N N . ASN A 1 103 ? 12.174 -0.356 -19.706 1.00 60.41 103 ASN A N 1
ATOM 843 C CA . ASN A 1 103 ? 13.050 -1.063 -18.766 1.00 60.41 103 ASN A CA 1
ATOM 844 C C . ASN A 1 103 ? 14.476 -1.236 -19.315 1.00 60.41 103 ASN A C 1
ATOM 846 O O . ASN A 1 103 ? 15.444 -0.855 -18.663 1.00 60.41 103 ASN A O 1
ATOM 850 N N . THR A 1 104 ? 14.595 -1.729 -20.551 1.00 62.50 104 THR A N 1
ATOM 851 C CA . THR A 1 104 ? 15.879 -1.935 -21.236 1.00 62.50 104 THR A CA 1
ATOM 852 C C . THR A 1 104 ? 16.660 -0.629 -21.356 1.00 62.50 104 THR A C 1
ATOM 854 O O . THR A 1 104 ? 17.855 -0.579 -21.076 1.00 62.50 104 THR A O 1
ATOM 857 N N . VAL A 1 105 ? 15.970 0.459 -21.701 1.00 67.94 105 VAL A N 1
ATOM 858 C CA . VAL A 1 105 ? 16.590 1.784 -21.808 1.00 67.94 105 VAL A CA 1
ATOM 859 C C . VAL A 1 105 ? 17.030 2.324 -20.451 1.00 67.94 105 VAL A C 1
ATOM 861 O O . VAL A 1 105 ? 18.138 2.844 -20.337 1.00 67.94 105 VAL A O 1
ATOM 864 N N . LEU A 1 106 ? 16.220 2.176 -19.399 1.00 66.81 106 LEU A N 1
ATOM 865 C CA . LEU A 1 106 ? 16.609 2.605 -18.053 1.00 66.81 106 LEU A CA 1
ATOM 866 C C . LEU A 1 106 ? 17.808 1.813 -17.517 1.00 66.81 106 LEU A C 1
ATOM 868 O O . LEU A 1 106 ? 18.674 2.407 -16.874 1.00 66.81 106 LEU A O 1
ATOM 872 N N . MET A 1 107 ? 17.892 0.513 -17.818 1.00 65.50 107 MET A N 1
ATOM 873 C CA . MET A 1 107 ? 19.040 -0.324 -17.459 1.00 65.50 107 MET A CA 1
ATOM 874 C C . MET A 1 107 ? 20.342 0.203 -18.079 1.00 65.50 107 MET A C 1
ATOM 876 O O . MET A 1 107 ? 21.360 0.267 -17.393 1.00 65.50 107 MET A O 1
ATOM 880 N N . LEU A 1 108 ? 20.294 0.619 -19.348 1.00 65.94 108 LEU A N 1
ATOM 881 C CA . LEU A 1 108 ? 21.452 1.142 -20.080 1.00 65.94 108 LEU A CA 1
ATOM 882 C C . LEU A 1 108 ? 21.826 2.571 -19.659 1.00 65.94 108 LEU A C 1
ATOM 884 O O . LEU A 1 108 ? 23.006 2.903 -19.590 1.00 65.94 108 LEU A O 1
ATOM 888 N N . LEU A 1 109 ? 20.836 3.419 -19.366 1.00 69.69 109 LEU A N 1
ATOM 889 C CA . LEU A 1 109 ? 21.069 4.822 -19.008 1.00 69.69 109 LEU A CA 1
ATOM 890 C C . LEU A 1 109 ? 21.495 5.006 -17.552 1.00 69.69 109 LEU A C 1
ATOM 892 O O . LEU A 1 109 ? 22.346 5.845 -17.254 1.00 69.69 109 LEU A O 1
ATOM 896 N N . ASN A 1 110 ? 20.862 4.284 -16.626 1.00 70.44 110 ASN A N 1
ATOM 897 C CA . ASN A 1 110 ? 21.159 4.407 -15.207 1.00 70.44 110 ASN A CA 1
ATOM 898 C C . ASN A 1 110 ? 20.776 3.131 -14.435 1.00 70.44 110 ASN A C 1
ATOM 900 O O . ASN A 1 110 ? 19.682 3.049 -13.869 1.00 70.44 110 ASN A O 1
ATOM 904 N N . PRO A 1 111 ? 21.696 2.161 -14.301 1.00 64.56 111 PRO A N 1
ATOM 905 C CA . PRO A 1 111 ? 21.419 0.907 -13.597 1.00 64.56 111 PRO A CA 1
ATOM 906 C C . PRO A 1 111 ? 21.073 1.105 -12.110 1.00 64.56 111 PRO A C 1
ATOM 908 O O . PRO A 1 111 ? 20.405 0.262 -11.508 1.00 64.56 111 PRO A O 1
ATOM 911 N N . ARG A 1 112 ? 21.460 2.238 -11.497 1.00 67.81 112 ARG A N 1
ATOM 912 C CA . ARG A 1 112 ? 21.054 2.561 -10.117 1.00 67.81 112 ARG A CA 1
ATOM 913 C C . ARG A 1 112 ? 19.561 2.855 -10.019 1.00 67.81 112 ARG A C 1
ATOM 915 O O . ARG A 1 112 ? 18.955 2.501 -9.014 1.00 67.81 112 ARG A O 1
ATOM 922 N N . LEU A 1 113 ? 18.973 3.463 -11.051 1.00 70.44 113 LEU A N 1
ATOM 923 C CA . LEU A 1 113 ? 17.546 3.777 -11.078 1.00 70.44 113 LEU A CA 1
ATOM 924 C C . LEU A 1 113 ? 16.699 2.501 -11.098 1.00 70.44 113 LEU A C 1
ATOM 926 O O . LEU A 1 113 ? 15.734 2.407 -10.345 1.00 70.44 113 LEU A O 1
ATOM 930 N N . LEU A 1 114 ? 17.097 1.501 -11.888 1.00 68.12 114 LEU A N 1
ATOM 931 C CA . LEU A 1 114 ? 16.431 0.197 -11.916 1.00 68.12 114 LEU A CA 1
ATOM 932 C C . LEU A 1 114 ? 16.468 -0.482 -10.539 1.00 68.12 114 LEU A C 1
ATOM 934 O O . LEU A 1 114 ? 15.439 -0.915 -10.023 1.00 68.12 114 LEU A O 1
ATOM 938 N N . SER A 1 115 ? 17.637 -0.480 -9.892 1.00 69.25 115 SER A N 1
ATOM 939 C CA . SER A 1 115 ? 17.780 -0.993 -8.524 1.00 69.25 115 SER A CA 1
ATOM 940 C C . SER A 1 115 ? 16.883 -0.245 -7.526 1.00 69.25 115 SER A C 1
ATOM 942 O O . SER A 1 115 ? 16.267 -0.868 -6.662 1.00 69.25 115 SER A O 1
ATOM 944 N N . SER A 1 116 ? 16.749 1.078 -7.665 1.00 76.25 116 SER A N 1
ATOM 945 C CA . SER A 1 116 ? 15.847 1.881 -6.830 1.00 76.25 116 SER A CA 1
ATOM 946 C C . SER A 1 116 ? 14.366 1.543 -7.043 1.00 76.25 116 SER A C 1
ATOM 948 O O . SER A 1 116 ? 13.607 1.552 -6.075 1.00 76.25 116 SER A O 1
ATOM 950 N N . LEU A 1 117 ? 13.942 1.213 -8.269 1.00 78.12 117 LEU A N 1
ATOM 951 C CA . LEU A 1 117 ? 12.564 0.783 -8.548 1.00 78.12 117 LEU A CA 1
ATOM 952 C C . LEU A 1 117 ? 12.257 -0.577 -7.905 1.00 78.12 117 LEU A C 1
ATOM 954 O O . LEU A 1 117 ? 11.207 -0.740 -7.282 1.00 78.12 117 LEU A O 1
ATOM 958 N N . GLU A 1 118 ? 13.188 -1.529 -7.976 1.00 77.50 118 GLU A N 1
ATOM 959 C CA . GLU A 1 118 ? 13.036 -2.827 -7.306 1.00 77.50 118 GLU A CA 1
ATOM 960 C C . GLU A 1 118 ? 13.007 -2.667 -5.775 1.00 77.50 118 GLU A C 1
ATOM 962 O O . GLU A 1 118 ? 12.167 -3.257 -5.097 1.00 77.50 118 GLU A O 1
ATOM 967 N N . GLN A 1 119 ? 13.856 -1.796 -5.216 1.00 79.19 119 GLN A N 1
ATOM 968 C CA . GLN A 1 119 ? 13.830 -1.458 -3.787 1.00 79.19 119 GLN A CA 1
ATOM 969 C C . GLN A 1 119 ? 12.509 -0.810 -3.363 1.00 79.19 119 GLN A C 1
ATOM 971 O O . GLN A 1 119 ? 12.003 -1.103 -2.279 1.00 79.19 119 GLN A O 1
ATOM 976 N N . LEU A 1 120 ? 11.932 0.047 -4.209 1.00 84.56 120 LEU A N 1
ATOM 977 C CA . LEU A 1 120 ? 10.631 0.657 -3.951 1.00 84.56 120 LEU A CA 1
ATOM 978 C C . LEU A 1 120 ? 9.516 -0.403 -3.930 1.00 84.56 120 LEU A C 1
ATOM 980 O O . LEU A 1 120 ? 8.670 -0.372 -3.033 1.00 84.56 120 LEU A O 1
ATOM 984 N N . LEU A 1 121 ? 9.541 -1.376 -4.851 1.00 84.94 121 LEU A N 1
ATOM 985 C CA . LEU A 1 121 ? 8.606 -2.508 -4.850 1.00 84.94 121 LEU A CA 1
ATOM 986 C C . LEU A 1 121 ? 8.769 -3.375 -3.595 1.00 84.94 121 LEU A C 1
ATOM 988 O O . LEU A 1 121 ? 7.783 -3.669 -2.912 1.00 84.94 121 LEU A O 1
ATOM 992 N N . ALA A 1 122 ? 10.006 -3.742 -3.260 1.00 84.00 122 ALA A N 1
ATOM 993 C CA . ALA A 1 122 ? 10.321 -4.506 -2.058 1.00 84.00 122 ALA A CA 1
ATOM 994 C C . ALA A 1 122 ? 9.821 -3.784 -0.797 1.00 84.00 122 ALA A C 1
ATOM 996 O O . ALA A 1 122 ? 9.142 -4.381 0.041 1.00 84.00 122 ALA A O 1
ATOM 997 N N . GLY A 1 123 ? 10.082 -2.477 -0.696 1.00 84.94 123 GLY A N 1
ATOM 998 C CA . GLY A 1 123 ? 9.607 -1.626 0.391 1.00 84.94 123 GLY A CA 1
ATOM 999 C C . GLY A 1 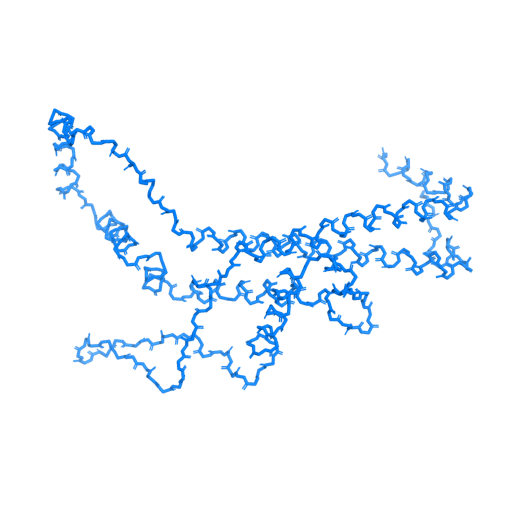123 ? 8.082 -1.603 0.495 1.00 84.94 123 GLY A C 1
ATOM 1000 O O . GLY A 1 123 ? 7.544 -1.785 1.589 1.00 84.94 123 GLY A O 1
ATOM 1001 N N . ALA A 1 124 ? 7.377 -1.463 -0.631 1.00 90.25 124 ALA A N 1
ATOM 1002 C CA . ALA A 1 124 ? 5.916 -1.491 -0.678 1.00 90.25 124 ALA A CA 1
ATOM 1003 C C . ALA A 1 124 ? 5.345 -2.839 -0.195 1.00 90.25 124 ALA A C 1
ATOM 1005 O O . ALA A 1 124 ? 4.417 -2.868 0.616 1.00 90.25 124 ALA A O 1
ATOM 1006 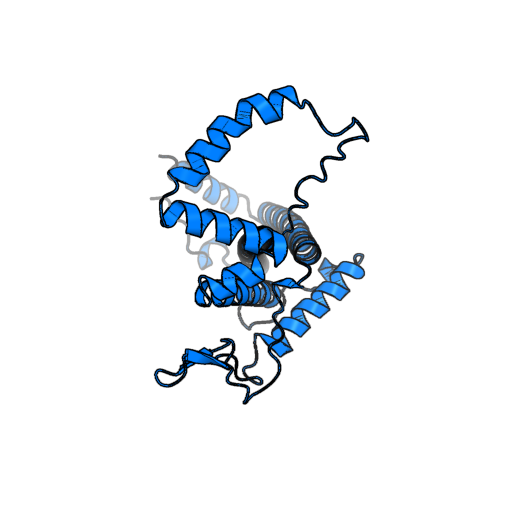N N . ILE A 1 125 ? 5.933 -3.959 -0.627 1.00 89.88 125 ILE A N 1
ATOM 1007 C CA . ILE A 1 125 ? 5.530 -5.314 -0.218 1.00 89.88 125 ILE A CA 1
ATOM 1008 C C . ILE A 1 125 ? 5.804 -5.554 1.273 1.00 89.88 125 ILE A C 1
ATOM 1010 O O . ILE A 1 125 ? 4.938 -6.047 2.005 1.00 89.88 125 ILE A O 1
ATOM 1014 N N . VAL A 1 126 ? 6.989 -5.184 1.761 1.00 88.31 126 VAL A N 1
ATOM 1015 C CA . VAL A 1 126 ? 7.348 -5.327 3.180 1.00 88.31 126 VAL A CA 1
ATOM 1016 C C . VAL A 1 126 ? 6.436 -4.472 4.057 1.00 88.31 126 VAL A C 1
ATOM 1018 O O . VAL A 1 126 ? 5.924 -4.962 5.066 1.00 88.31 126 VAL A O 1
ATOM 1021 N N . LYS A 1 127 ? 6.178 -3.222 3.662 1.00 91.19 127 LYS A N 1
ATOM 1022 C CA . LYS A 1 127 ? 5.295 -2.314 4.400 1.00 91.19 127 LYS A CA 1
ATOM 1023 C C . LYS A 1 127 ? 3.851 -2.817 4.414 1.00 91.19 127 LYS A C 1
ATOM 1025 O O . LYS A 1 127 ? 3.247 -2.864 5.481 1.00 91.19 127 LYS A O 1
ATOM 1030 N N . TYR A 1 128 ? 3.339 -3.301 3.280 1.00 95.00 128 TYR A N 1
ATOM 1031 C CA . TYR A 1 128 ? 2.024 -3.940 3.205 1.00 95.00 128 TYR A CA 1
ATOM 1032 C C . TYR A 1 128 ? 1.904 -5.136 4.164 1.00 95.00 128 TYR A C 1
ATOM 1034 O O . TYR A 1 128 ? 0.996 -5.194 4.992 1.00 95.00 128 TYR A O 1
ATOM 1042 N N . THR A 1 129 ? 2.835 -6.090 4.080 1.00 92.69 129 THR A N 1
ATOM 1043 C CA . THR A 1 129 ? 2.778 -7.334 4.871 1.00 92.69 129 THR A CA 1
ATOM 1044 C C . THR A 1 129 ? 2.952 -7.097 6.370 1.00 92.69 129 THR A C 1
ATOM 1046 O O . THR A 1 129 ? 2.373 -7.825 7.177 1.00 92.69 129 THR A O 1
ATOM 1049 N N . LYS A 1 130 ? 3.680 -6.046 6.769 1.00 90.62 130 LYS A N 1
ATOM 1050 C CA . LYS A 1 130 ? 3.855 -5.661 8.177 1.00 90.62 130 LYS A CA 1
ATOM 1051 C C . LYS A 1 130 ? 2.523 -5.418 8.896 1.00 90.62 130 LYS A C 1
ATOM 1053 O O . LYS A 1 130 ? 2.422 -5.761 10.069 1.00 90.62 130 LYS A O 1
ATOM 1058 N N . ALA A 1 131 ? 1.502 -4.905 8.208 1.00 92.06 131 ALA A N 1
ATOM 1059 C CA . ALA A 1 131 ? 0.178 -4.673 8.794 1.00 92.06 131 ALA A CA 1
ATOM 1060 C C . ALA A 1 131 ? -0.551 -5.966 9.214 1.00 92.06 131 ALA A C 1
ATOM 1062 O O . ALA A 1 131 ? -1.466 -5.927 10.037 1.00 92.06 131 ALA A O 1
ATOM 1063 N N . PHE A 1 132 ? -0.150 -7.115 8.665 1.00 92.69 132 PHE A N 1
ATOM 1064 C CA . PHE A 1 132 ? -0.756 -8.424 8.925 1.00 92.69 132 PHE A CA 1
ATOM 1065 C C . PHE A 1 132 ? 0.091 -9.306 9.847 1.00 92.69 132 PHE A C 1
ATOM 1067 O O . PHE A 1 132 ? -0.408 -10.296 10.375 1.00 92.69 132 PHE A O 1
ATOM 1074 N N . ASN A 1 133 ? 1.354 -8.944 10.074 1.00 86.19 133 ASN A N 1
ATOM 1075 C CA . ASN A 1 133 ? 2.235 -9.695 10.955 1.00 86.19 133 ASN A CA 1
ATOM 1076 C C . ASN A 1 133 ? 1.982 -9.319 12.418 1.00 86.19 133 ASN A C 1
ATOM 1078 O O . ASN A 1 133 ? 1.961 -8.143 12.789 1.00 86.19 133 ASN A O 1
ATOM 1082 N N . GLU A 1 134 ? 1.831 -10.330 13.270 1.00 70.81 134 GLU A N 1
ATOM 1083 C CA . GLU A 1 134 ? 1.780 -10.131 14.714 1.00 70.81 134 GLU A CA 1
ATOM 1084 C C . GLU A 1 134 ? 3.146 -9.647 15.211 1.00 70.81 134 GLU A C 1
ATOM 1086 O O . GLU A 1 134 ? 4.167 -10.316 15.066 1.00 70.81 134 GLU A O 1
ATOM 1091 N N . SER A 1 135 ? 3.171 -8.456 15.804 1.00 65.00 135 SER A N 1
ATOM 1092 C CA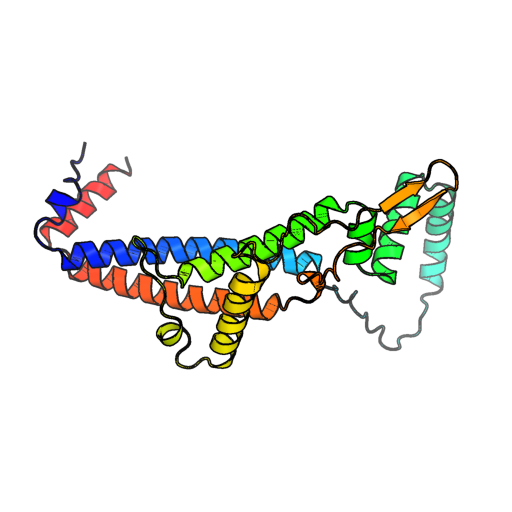 . SER A 1 135 ? 4.315 -7.972 16.573 1.00 65.00 135 SER A CA 1
ATOM 1093 C C . SER A 1 135 ? 3.843 -7.651 17.982 1.00 65.00 135 SER A C 1
ATOM 1095 O O . SER A 1 135 ? 2.702 -7.238 18.177 1.00 65.00 135 SER A O 1
ATOM 1097 N N . GLN A 1 136 ? 4.722 -7.803 18.975 1.00 54.72 136 GLN A N 1
ATOM 1098 C CA . GLN A 1 136 ? 4.374 -7.713 20.401 1.00 54.72 136 GLN A CA 1
ATOM 1099 C C . GLN A 1 136 ? 3.727 -6.379 20.838 1.00 54.72 136 GLN A C 1
ATOM 1101 O O . GLN A 1 136 ? 3.257 -6.277 21.968 1.00 54.72 136 GLN A O 1
ATOM 1106 N N . ARG A 1 137 ? 3.703 -5.344 19.981 1.00 61.53 137 ARG A N 1
ATOM 1107 C CA . ARG A 1 137 ? 3.199 -4.002 20.319 1.00 61.53 137 ARG A CA 1
ATOM 1108 C C . ARG A 1 137 ? 2.131 -3.433 19.379 1.00 61.53 137 ARG A C 1
ATOM 1110 O O . ARG A 1 137 ? 1.521 -2.434 19.749 1.00 61.53 137 ARG A O 1
ATOM 1117 N N . ARG A 1 138 ? 1.876 -4.025 18.205 1.00 67.31 138 ARG A N 1
ATOM 1118 C CA . ARG A 1 138 ? 0.898 -3.497 17.231 1.00 67.31 138 ARG A CA 1
ATOM 1119 C C . ARG A 1 138 ? -0.271 -4.453 17.039 1.00 67.31 138 ARG A C 1
ATOM 1121 O O . ARG A 1 138 ? -0.098 -5.667 17.027 1.00 67.31 138 ARG A O 1
ATOM 1128 N N . THR A 1 139 ? -1.466 -3.894 16.864 1.00 79.12 139 THR A N 1
ATOM 1129 C CA . THR A 1 139 ? -2.635 -4.668 16.437 1.00 79.12 139 THR A CA 1
ATOM 1130 C C . THR A 1 139 ? -2.417 -5.138 15.001 1.00 79.12 139 THR A C 1
ATOM 1132 O O . THR A 1 139 ? -2.267 -4.307 14.111 1.00 79.12 139 THR A O 1
ATOM 1135 N N . SER A 1 140 ? -2.409 -6.451 14.778 1.00 89.25 140 SER A N 1
ATOM 1136 C CA . SER A 1 140 ? -2.347 -7.031 13.438 1.00 89.25 140 SER A CA 1
ATOM 1137 C C . SER A 1 140 ? -3.731 -7.065 12.791 1.00 89.25 140 SER A C 1
ATOM 1139 O O . SER A 1 140 ? -4.770 -7.224 13.446 1.00 89.25 140 SER A O 1
ATOM 1141 N N . LEU A 1 141 ? -3.750 -6.907 11.473 1.00 92.81 141 LEU A N 1
ATOM 1142 C CA . LEU A 1 141 ? -4.932 -7.153 10.667 1.00 92.81 141 LEU A CA 1
ATOM 1143 C C . LEU A 1 141 ? -5.141 -8.654 10.476 1.00 92.81 141 LEU A C 1
ATOM 1145 O O . LEU A 1 141 ? -4.206 -9.399 10.202 1.00 92.81 141 LEU A O 1
ATOM 1149 N N . ASN A 1 142 ? -6.396 -9.096 10.572 1.00 93.69 142 ASN A N 1
ATOM 1150 C CA . ASN A 1 142 ? -6.753 -10.483 10.303 1.00 93.69 142 ASN A CA 1
ATOM 1151 C C . ASN A 1 142 ? -7.199 -10.629 8.836 1.00 93.69 142 ASN A C 1
ATOM 1153 O O . ASN A 1 142 ? -8.300 -10.171 8.500 1.00 93.69 142 ASN A O 1
ATOM 1157 N N . PRO A 1 143 ? -6.415 -11.299 7.971 1.00 94.19 143 PRO A N 1
ATOM 1158 C CA . PRO A 1 143 ? -6.743 -11.416 6.552 1.00 94.19 143 PRO A CA 1
ATOM 1159 C C . PRO A 1 143 ? -8.040 -12.200 6.324 1.00 94.19 143 PRO A C 1
ATOM 1161 O O . PRO A 1 143 ? -8.827 -11.837 5.455 1.00 94.19 143 PRO A O 1
ATOM 1164 N N . LYS A 1 144 ? -8.344 -13.206 7.157 1.00 93.06 144 LYS A N 1
ATOM 1165 C CA . LYS A 1 144 ? -9.596 -13.978 7.057 1.00 93.06 144 LYS A CA 1
ATOM 1166 C C . LYS A 1 144 ? -10.829 -13.133 7.375 1.00 93.06 144 LYS A C 1
ATOM 1168 O O . LYS A 1 144 ? -11.899 -13.391 6.835 1.00 93.06 144 LYS A O 1
ATOM 1173 N N . LYS A 1 145 ? -10.689 -12.132 8.254 1.00 93.94 145 LYS A N 1
ATOM 1174 C CA . LYS A 1 145 ? -11.768 -11.176 8.552 1.00 93.94 145 LYS A CA 1
ATOM 1175 C C . LYS A 1 145 ? -11.961 -10.204 7.390 1.00 93.94 145 LYS A C 1
ATOM 1177 O O . LYS A 1 145 ? -13.095 -9.932 7.018 1.00 93.94 145 LYS A O 1
ATOM 1182 N N . ILE A 1 146 ? -10.863 -9.681 6.848 1.00 95.25 146 ILE A N 1
ATOM 1183 C CA . ILE A 1 146 ? -10.894 -8.646 5.809 1.00 95.25 146 ILE A CA 1
ATOM 1184 C C . ILE A 1 146 ? -11.394 -9.228 4.486 1.00 95.25 146 ILE A C 1
ATOM 1186 O O . ILE A 1 146 ? -12.324 -8.691 3.896 1.00 95.25 146 ILE A O 1
ATOM 1190 N N . PHE A 1 147 ? -10.835 -10.355 4.048 1.00 96.25 147 PHE A N 1
ATOM 1191 C CA . PHE A 1 147 ? -11.102 -10.945 2.733 1.00 96.25 147 PHE A CA 1
ATOM 1192 C C . PHE A 1 147 ? -12.145 -12.069 2.761 1.00 96.25 147 PHE A C 1
ATOM 1194 O O . PHE A 1 147 ? -12.151 -12.914 1.867 1.00 96.25 147 PHE A O 1
ATOM 1201 N N . LYS A 1 148 ? -13.018 -12.100 3.777 1.00 92.19 148 LYS A N 1
ATOM 1202 C CA . LYS A 1 148 ? -13.965 -13.201 4.034 1.00 92.19 148 LYS A CA 1
ATOM 1203 C C . LYS A 1 148 ? -14.722 -13.661 2.779 1.00 92.19 148 LYS A C 1
ATOM 1205 O O . LYS A 1 148 ? -14.819 -14.860 2.542 1.00 92.19 148 LYS A O 1
ATOM 1210 N N . ASP A 1 149 ? -15.183 -12.710 1.969 1.00 93.56 149 ASP A N 1
ATOM 1211 C CA . ASP A 1 149 ? -15.990 -12.960 0.766 1.00 93.56 149 ASP A CA 1
ATOM 1212 C C . ASP A 1 149 ? -15.232 -12.626 -0.538 1.00 93.56 149 ASP A C 1
ATOM 1214 O O . ASP A 1 149 ? -15.828 -12.486 -1.602 1.00 93.56 149 ASP A O 1
ATOM 1218 N N . GLN A 1 150 ? -13.907 -12.457 -0.467 1.00 94.56 150 GLN A N 1
ATOM 1219 C CA . GLN A 1 150 ? -13.060 -12.007 -1.579 1.00 94.56 150 GLN A CA 1
ATOM 1220 C C . GLN A 1 150 ? -11.892 -12.972 -1.795 1.00 94.56 150 GLN A C 1
ATOM 1222 O O . GLN A 1 150 ? -10.729 -12.630 -1.571 1.00 94.56 150 GLN A O 1
ATOM 1227 N N . LYS A 1 151 ? -12.207 -14.194 -2.242 1.00 94.62 151 LYS A N 1
ATOM 1228 C CA . LYS A 1 151 ? -11.223 -15.276 -2.402 1.00 94.62 151 LYS A CA 1
ATOM 1229 C C . LYS A 1 151 ? -10.029 -14.872 -3.274 1.00 94.62 151 LYS A C 1
ATOM 1231 O O . LYS A 1 151 ? -8.897 -15.064 -2.860 1.00 94.62 151 LYS A O 1
ATOM 1236 N N . GLU A 1 152 ? -10.265 -14.233 -4.420 1.00 93.81 152 GLU A N 1
ATOM 1237 C CA . GLU A 1 152 ? -9.182 -13.800 -5.319 1.00 93.81 152 GLU A CA 1
ATOM 1238 C C . GLU A 1 152 ? -8.207 -12.809 -4.664 1.00 93.81 152 GLU A C 1
ATOM 1240 O O . GLU A 1 152 ? -7.005 -12.838 -4.935 1.00 93.81 152 GLU A O 1
ATOM 1245 N N . LEU A 1 153 ? -8.718 -11.918 -3.807 1.00 94.44 153 LEU A N 1
ATOM 1246 C CA . LEU A 1 153 ? -7.890 -10.966 -3.067 1.00 94.44 153 LEU A CA 1
ATOM 1247 C C . LEU A 1 153 ? -7.139 -11.655 -1.931 1.00 94.44 153 LEU A C 1
ATOM 1249 O O . LEU A 1 153 ? -5.988 -11.312 -1.682 1.00 94.44 153 LEU A O 1
ATOM 1253 N N . LEU A 1 154 ? -7.758 -12.638 -1.274 1.00 96.25 154 LEU A N 1
ATOM 1254 C CA . LEU A 1 154 ? -7.089 -13.451 -0.262 1.00 96.25 154 LEU A CA 1
ATOM 1255 C C . LEU A 1 154 ? -5.951 -14.281 -0.870 1.00 96.25 154 LEU A C 1
ATOM 1257 O O . LEU A 1 154 ? -4.862 -14.330 -0.302 1.00 96.25 154 LEU A O 1
ATOM 1261 N N . ASP A 1 155 ? -6.179 -14.894 -2.030 1.00 92.75 155 ASP A N 1
ATOM 1262 C CA . ASP A 1 155 ? -5.161 -15.667 -2.743 1.00 92.75 155 ASP A CA 1
ATOM 1263 C C . ASP A 1 155 ? -3.981 -14.763 -3.120 1.00 92.75 155 ASP A C 1
ATOM 1265 O O . ASP A 1 155 ? -2.829 -15.081 -2.826 1.00 92.75 155 ASP A O 1
ATOM 1269 N N . PHE A 1 156 ? -4.263 -13.563 -3.638 1.00 93.12 156 PHE A N 1
ATOM 1270 C CA . PHE A 1 156 ? -3.211 -12.598 -3.949 1.00 93.12 156 PHE A CA 1
ATOM 1271 C C . PHE A 1 156 ? -2.501 -12.048 -2.707 1.00 93.12 156 PHE A C 1
ATOM 1273 O O . PHE A 1 156 ? -1.288 -11.872 -2.721 1.00 93.12 156 PHE A O 1
ATOM 1280 N N . HIS A 1 157 ? -3.215 -11.819 -1.604 1.00 95.19 157 HIS A N 1
ATOM 1281 C CA . HIS A 1 157 ? -2.595 -11.490 -0.320 1.00 95.19 157 HIS A CA 1
ATOM 1282 C C . HIS A 1 157 ? -1.570 -12.557 0.089 1.00 95.19 157 HIS A C 1
ATOM 1284 O O . HIS A 1 157 ? -0.445 -12.216 0.458 1.00 95.19 157 HIS A O 1
ATOM 1290 N N . ASN A 1 158 ? -1.930 -13.839 -0.026 1.00 91.94 158 ASN A N 1
ATOM 1291 C CA . ASN A 1 158 ? -1.029 -14.945 0.292 1.00 91.94 158 ASN A CA 1
ATOM 1292 C C . ASN A 1 158 ? 0.185 -14.982 -0.648 1.00 91.94 158 ASN A C 1
ATOM 1294 O O . ASN A 1 158 ? 1.301 -15.220 -0.183 1.00 91.94 158 ASN A O 1
ATOM 1298 N N . GLU A 1 159 ? -0.003 -14.698 -1.942 1.00 88.25 159 GLU A N 1
ATOM 1299 C CA . GLU A 1 159 ? 1.103 -14.537 -2.896 1.00 88.25 159 GLU A CA 1
ATOM 1300 C C . GLU A 1 159 ? 2.070 -13.426 -2.454 1.00 88.25 159 GLU A C 1
ATOM 1302 O O . GLU A 1 159 ? 3.277 -13.657 -2.410 1.00 88.25 159 GLU A O 1
ATOM 1307 N N . ILE A 1 160 ? 1.564 -12.256 -2.045 1.00 89.25 160 ILE A N 1
ATOM 1308 C CA . ILE A 1 160 ? 2.391 -11.130 -1.576 1.00 89.25 160 ILE A CA 1
ATOM 1309 C C . ILE A 1 160 ? 3.134 -11.460 -0.273 1.00 89.25 160 ILE A C 1
ATOM 1311 O O 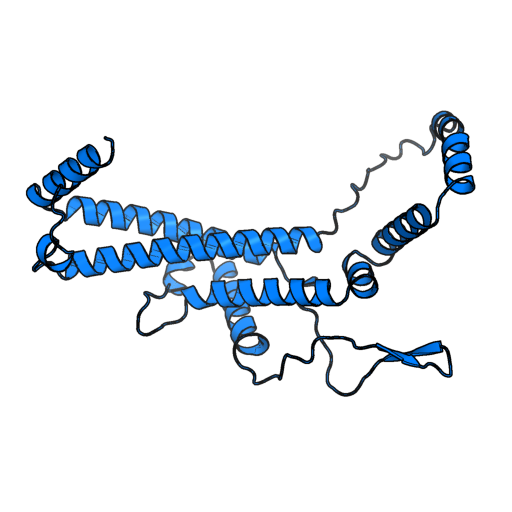. ILE A 1 160 ? 4.316 -11.137 -0.132 1.00 89.25 160 ILE A O 1
ATOM 1315 N N . VAL A 1 161 ? 2.478 -12.126 0.680 1.00 88.75 161 VAL A N 1
ATOM 1316 C CA . VAL A 1 161 ? 3.125 -12.577 1.926 1.00 88.75 161 VAL A CA 1
ATOM 1317 C C . VAL A 1 161 ? 4.239 -13.580 1.626 1.00 88.75 161 VAL A C 1
ATOM 1319 O O . VAL A 1 161 ? 5.339 -13.473 2.174 1.00 88.75 161 VAL A O 1
ATOM 1322 N N . ASN A 1 162 ? 3.982 -14.528 0.725 1.00 81.81 162 ASN A N 1
ATOM 1323 C CA . ASN A 1 162 ? 4.972 -15.499 0.277 1.00 81.81 162 ASN A CA 1
ATOM 1324 C C . ASN A 1 162 ? 6.156 -14.813 -0.421 1.00 81.81 162 ASN A C 1
ATOM 1326 O O . ASN A 1 162 ? 7.306 -15.120 -0.116 1.00 81.81 162 ASN A O 1
ATOM 1330 N N . LEU A 1 163 ? 5.879 -13.833 -1.284 1.00 79.44 163 LEU A N 1
ATOM 1331 C CA . LEU A 1 163 ? 6.888 -13.024 -1.964 1.00 79.44 163 LEU A CA 1
ATOM 1332 C C . LEU A 1 163 ? 7.787 -12.300 -0.953 1.00 79.44 163 LEU A C 1
ATOM 1334 O O . LEU A 1 163 ? 9.008 -12.407 -1.024 1.00 79.44 163 LEU A O 1
ATOM 1338 N N . ARG A 1 164 ? 7.200 -11.656 0.065 1.00 81.38 164 ARG A N 1
ATOM 1339 C CA . ARG A 1 164 ? 7.958 -11.033 1.159 1.00 81.38 164 ARG A CA 1
ATOM 1340 C C . ARG A 1 164 ? 8.846 -12.033 1.889 1.00 81.38 164 ARG A C 1
ATOM 1342 O O . ARG A 1 164 ? 10.017 -11.745 2.116 1.00 81.38 164 ARG A O 1
ATOM 1349 N N . ASN A 1 165 ? 8.298 -13.178 2.283 1.00 74.75 165 ASN A N 1
ATOM 1350 C CA . ASN A 1 165 ? 9.033 -14.150 3.090 1.00 74.75 165 ASN A CA 1
ATOM 1351 C C . ASN A 1 165 ? 10.179 -14.801 2.312 1.00 74.75 165 ASN A C 1
ATOM 1353 O O . ASN A 1 165 ? 11.260 -14.952 2.869 1.00 74.75 165 ASN A O 1
ATOM 1357 N N . LYS A 1 166 ? 9.957 -15.130 1.035 1.00 69.81 166 LYS A N 1
ATOM 1358 C CA . LYS A 1 166 ? 10.957 -15.785 0.185 1.00 69.81 166 LYS A CA 1
ATOM 1359 C C . LYS A 1 166 ? 12.007 -14.832 -0.383 1.00 69.81 166 LYS A C 1
ATOM 1361 O O . LYS A 1 166 ? 13.132 -15.263 -0.603 1.00 69.81 166 LYS A O 1
ATOM 1366 N N . HIS A 1 167 ? 11.646 -13.572 -0.638 1.00 64.31 167 HIS A N 1
ATOM 1367 C CA . HIS A 1 167 ? 12.503 -12.662 -1.406 1.00 64.31 167 HIS A CA 1
ATOM 1368 C C . HIS A 1 167 ? 12.936 -11.402 -0.652 1.00 64.31 167 HIS A C 1
ATOM 1370 O O . HIS A 1 167 ? 13.997 -10.874 -0.957 1.00 64.31 167 HIS A O 1
ATOM 1376 N N . PHE A 1 168 ? 12.170 -10.904 0.328 1.00 64.69 168 PHE A N 1
ATOM 1377 C CA . PHE A 1 168 ? 12.416 -9.560 0.882 1.00 64.69 168 PHE A CA 1
ATOM 1378 C C . PHE A 1 168 ? 12.699 -9.496 2.385 1.00 64.69 168 PHE A C 1
ATOM 1380 O O . PHE A 1 168 ? 13.156 -8.461 2.863 1.00 64.69 168 PHE A O 1
ATOM 1387 N N . ALA A 1 169 ? 12.427 -10.551 3.154 1.00 54.94 169 ALA A N 1
ATOM 1388 C CA . ALA A 1 169 ? 12.464 -10.474 4.616 1.00 54.94 169 ALA A CA 1
ATOM 1389 C C . ALA A 1 169 ? 13.435 -11.405 5.329 1.00 54.94 169 ALA A C 1
ATOM 1391 O O . ALA A 1 169 ? 13.779 -11.145 6.483 1.00 54.94 169 ALA A O 1
ATOM 1392 N N . HIS A 1 170 ? 13.861 -12.468 4.662 1.00 50.84 170 HIS A N 1
ATOM 1393 C CA . HIS A 1 170 ? 14.928 -13.324 5.135 1.00 50.84 170 HIS A CA 1
ATOM 1394 C C . HIS A 1 170 ? 16.042 -13.243 4.102 1.00 50.84 170 HIS A C 1
ATOM 1396 O O . HIS A 1 170 ? 15.868 -13.613 2.946 1.00 50.84 170 HIS A O 1
ATOM 1402 N N . THR A 1 171 ? 17.198 -12.753 4.529 1.00 44.59 171 THR A N 1
ATOM 1403 C CA . THR A 1 171 ? 18.496 -12.849 3.853 1.00 44.59 171 THR A CA 1
ATOM 1404 C C . THR A 1 171 ? 18.960 -14.315 3.710 1.00 44.59 171 THR A C 1
ATOM 1406 O O . THR A 1 171 ? 20.140 -14.609 3.853 1.00 44.59 171 THR A O 1
ATOM 1409 N N . GLU A 1 172 ? 18.053 -15.263 3.445 1.00 38.25 172 GLU A N 1
ATOM 1410 C CA . GLU A 1 172 ? 18.409 -16.629 3.030 1.00 38.25 172 GLU A CA 1
ATOM 1411 C C . GLU A 1 172 ? 18.944 -16.639 1.592 1.00 38.25 172 GLU A C 1
ATOM 1413 O O . GLU A 1 172 ? 19.768 -17.477 1.237 1.00 38.25 172 GLU A O 1
ATOM 1418 N N . LEU A 1 173 ? 18.560 -15.645 0.787 1.00 43.50 173 LEU A N 1
ATOM 1419 C CA . LEU A 1 173 ? 19.208 -15.316 -0.475 1.00 43.50 173 LEU A CA 1
ATOM 1420 C C . LEU A 1 173 ? 19.926 -13.976 -0.275 1.00 43.50 173 LEU A C 1
ATOM 1422 O O . LEU A 1 173 ? 19.316 -12.975 0.093 1.00 43.50 173 LEU A O 1
ATOM 1426 N N . ALA A 1 174 ? 21.246 -13.956 -0.432 1.00 38.09 174 ALA A N 1
ATOM 1427 C CA . ALA A 1 174 ? 22.093 -12.789 -0.202 1.00 38.09 174 ALA A CA 1
ATOM 1428 C C . ALA A 1 174 ? 21.816 -11.662 -1.221 1.00 38.09 174 ALA A C 1
ATOM 1430 O O . ALA A 1 174 ? 22.523 -11.519 -2.220 1.00 38.09 174 ALA A O 1
ATOM 1431 N N . LEU A 1 175 ? 20.794 -10.838 -0.985 1.00 41.69 175 LEU A N 1
ATOM 1432 C CA . LEU A 1 175 ? 20.390 -9.780 -1.914 1.00 41.69 175 LEU A CA 1
ATOM 1433 C C . LEU A 1 175 ? 21.030 -8.432 -1.573 1.00 41.69 175 LEU A C 1
ATOM 1435 O O . LEU A 1 175 ? 20.400 -7.485 -1.120 1.00 41.69 175 LEU A O 1
ATOM 1439 N N . GLY A 1 176 ? 22.333 -8.381 -1.851 1.00 40.22 176 GLY A N 1
ATOM 1440 C CA . GLY A 1 176 ? 23.062 -7.195 -2.323 1.00 40.22 176 GLY A CA 1
ATOM 1441 C C . GLY A 1 176 ? 23.706 -7.433 -3.702 1.00 40.22 176 GLY A C 1
ATOM 1442 O O . GLY A 1 176 ? 24.502 -6.620 -4.164 1.00 40.22 176 GLY A O 1
ATOM 1443 N N . LYS A 1 177 ? 23.388 -8.565 -4.353 1.00 41.44 177 LYS A N 1
ATOM 1444 C CA . LYS A 1 177 ? 23.953 -9.017 -5.637 1.00 41.44 177 LYS A CA 1
ATOM 1445 C C . LYS A 1 177 ? 23.075 -8.702 -6.861 1.00 41.44 177 LYS A C 1
ATOM 1447 O O . LYS A 1 177 ? 23.300 -9.248 -7.930 1.00 41.44 177 LYS A O 1
ATOM 1452 N N . HIS A 1 178 ? 22.090 -7.816 -6.741 1.00 44.72 178 HIS A N 1
ATOM 1453 C CA . HIS A 1 178 ? 21.198 -7.450 -7.850 1.00 44.72 178 HIS A CA 1
ATOM 1454 C C . HIS A 1 178 ? 21.712 -6.262 -8.657 1.00 44.72 178 HIS A C 1
ATOM 1456 O O . HIS A 1 178 ? 21.062 -5.224 -8.751 1.00 44.72 178 HIS A O 1
ATOM 1462 N N . VAL A 1 179 ? 22.912 -6.402 -9.208 1.00 40.47 179 VAL A N 1
ATOM 1463 C CA . VAL A 1 179 ? 23.419 -5.474 -10.216 1.00 40.47 179 VAL A CA 1
ATOM 1464 C C . VAL A 1 179 ? 24.106 -6.326 -11.269 1.00 40.47 179 VAL A C 1
ATOM 1466 O O . VAL A 1 179 ? 25.114 -6.963 -10.966 1.00 40.47 179 VAL A O 1
ATOM 1469 N N . LEU A 1 180 ? 23.565 -6.330 -12.489 1.00 36.97 180 LEU A N 1
ATOM 1470 C CA . LEU A 1 180 ? 24.299 -6.743 -13.681 1.00 36.97 180 LEU A CA 1
ATOM 1471 C C . LEU A 1 180 ? 25.486 -5.780 -13.798 1.00 36.97 180 LEU A C 1
ATOM 1473 O O . LEU A 1 180 ? 25.353 -4.638 -14.234 1.00 36.97 180 LEU A O 1
ATOM 1477 N N . LYS A 1 181 ? 26.631 -6.197 -13.258 1.00 40.31 181 LYS A N 1
ATOM 1478 C CA . LYS A 1 181 ? 27.881 -5.457 -13.374 1.00 40.31 181 LYS A CA 1
ATOM 1479 C C . LYS A 1 181 ? 28.530 -5.928 -14.661 1.00 40.31 181 LYS A C 1
ATOM 1481 O O . LYS A 1 181 ? 28.969 -7.071 -14.739 1.00 40.31 181 LYS A O 1
ATOM 1486 N N . TYR A 1 182 ? 28.555 -5.048 -15.649 1.00 37.97 182 TYR A N 1
ATOM 1487 C CA . TYR A 1 182 ? 29.486 -5.165 -16.755 1.00 37.97 182 TYR A CA 1
ATOM 1488 C C . TYR A 1 182 ? 30.708 -4.303 -16.439 1.00 37.97 182 TYR A C 1
ATOM 1490 O O . TYR A 1 182 ? 30.597 -3.274 -15.762 1.00 37.97 182 TYR A O 1
ATOM 1498 N N . PHE A 1 183 ? 31.870 -4.722 -16.918 1.00 40.44 183 PHE A N 1
ATOM 1499 C CA . PHE A 1 183 ? 33.004 -3.825 -17.077 1.00 40.44 183 PHE A CA 1
ATOM 1500 C C . PHE A 1 183 ? 33.419 -3.850 -18.547 1.00 40.44 183 PHE A C 1
ATOM 1502 O O . PHE A 1 183 ? 33.204 -4.839 -19.244 1.00 40.44 183 PHE A O 1
ATOM 1509 N N . ILE A 1 184 ? 33.945 -2.726 -19.025 1.00 37.62 184 ILE A N 1
ATOM 1510 C CA . ILE A 1 184 ? 34.531 -2.638 -20.360 1.00 37.62 184 ILE A CA 1
ATOM 1511 C C . ILE A 1 184 ? 36.014 -2.913 -20.167 1.00 37.62 184 ILE A C 1
ATOM 1513 O O . ILE A 1 184 ? 36.688 -2.174 -19.446 1.00 37.62 184 ILE A O 1
ATOM 1517 N N . SER A 1 185 ? 36.494 -4.003 -20.754 1.00 40.41 185 SER A N 1
ATOM 1518 C CA . SER A 1 185 ? 37.915 -4.327 -20.757 1.00 40.41 185 SER A CA 1
ATOM 1519 C C . SER A 1 185 ? 38.684 -3.229 -21.500 1.00 40.41 185 SER A C 1
ATOM 1521 O O . SER A 1 185 ? 38.401 -2.950 -22.667 1.00 40.41 185 SER A O 1
ATOM 1523 N N . GLU A 1 186 ? 39.659 -2.597 -20.834 1.00 44.12 186 GLU A N 1
ATOM 1524 C CA . GLU A 1 186 ? 40.502 -1.553 -21.441 1.00 44.12 186 GLU A CA 1
ATOM 1525 C C . GLU A 1 186 ? 41.336 -2.078 -22.622 1.00 44.12 186 GLU A C 1
ATOM 1527 O O . GLU A 1 186 ? 41.792 -1.282 -23.442 1.00 44.12 186 GLU A O 1
ATOM 1532 N N . SER A 1 187 ? 41.530 -3.398 -22.739 1.00 48.03 187 SER A N 1
ATOM 1533 C CA . SER A 1 187 ? 42.367 -3.993 -23.783 1.00 48.03 187 SER A CA 1
ATOM 1534 C C . SER A 1 187 ? 41.619 -4.353 -25.068 1.00 48.03 187 SER A C 1
ATOM 1536 O O . SER A 1 187 ? 42.258 -4.407 -26.115 1.00 48.03 187 SER A O 1
ATOM 1538 N N . GLU A 1 188 ? 40.302 -4.593 -25.022 1.00 44.75 188 GLU A N 1
ATOM 1539 C CA . GLU A 1 188 ? 39.569 -5.165 -26.172 1.00 44.75 188 GLU A CA 1
ATOM 1540 C C . GLU A 1 188 ? 38.214 -4.500 -26.469 1.00 44.75 188 GLU A C 1
ATOM 1542 O O . GLU A 1 188 ? 37.615 -4.771 -27.506 1.00 44.75 188 GLU A O 1
ATOM 1547 N N . GLY A 1 189 ? 37.722 -3.592 -25.616 1.00 43.69 189 GLY A N 1
ATOM 1548 C CA . GLY A 1 189 ? 36.443 -2.903 -25.846 1.00 43.69 189 GLY A CA 1
ATOM 1549 C C . GLY A 1 189 ? 35.208 -3.813 -25.777 1.00 43.69 189 GLY A C 1
ATOM 1550 O O . GLY A 1 189 ? 34.092 -3.344 -26.005 1.00 43.69 189 GLY A O 1
ATOM 1551 N N . GLU A 1 190 ? 35.384 -5.092 -25.443 1.00 34.59 190 GLU A N 1
ATOM 1552 C CA . GLU A 1 190 ? 34.298 -6.047 -25.266 1.00 34.59 190 GLU A CA 1
ATOM 1553 C C . GLU A 1 190 ? 33.630 -5.878 -23.891 1.00 34.59 190 GLU A C 1
ATOM 1555 O O . GLU A 1 190 ? 34.272 -5.593 -22.873 1.00 34.59 190 GLU A O 1
ATOM 1560 N N . ILE A 1 191 ? 32.300 -6.008 -23.882 1.00 37.78 191 ILE A N 1
ATOM 1561 C CA . ILE A 1 191 ? 31.467 -5.946 -22.679 1.00 37.78 191 ILE A CA 1
ATOM 1562 C C . ILE A 1 191 ? 31.411 -7.353 -22.089 1.00 37.78 191 ILE A C 1
ATOM 1564 O O . ILE A 1 191 ? 30.679 -8.208 -22.589 1.00 37.78 191 ILE A O 1
ATOM 1568 N N . GLU A 1 192 ? 32.142 -7.588 -21.003 1.00 38.28 192 GLU A N 1
ATOM 1569 C CA . GLU A 1 192 ? 32.088 -8.866 -20.295 1.00 38.28 192 GLU A CA 1
ATOM 1570 C C . GLU A 1 192 ? 31.004 -8.844 -19.208 1.00 38.28 192 GLU A C 1
ATOM 1572 O O . GLU A 1 192 ? 30.966 -7.972 -18.331 1.00 38.28 192 GLU A O 1
ATOM 1577 N N . LEU A 1 193 ? 30.096 -9.822 -19.270 1.00 41.97 193 LEU A N 1
ATOM 1578 C CA . LEU A 1 193 ? 29.034 -10.025 -18.288 1.00 41.97 193 LEU A CA 1
ATOM 1579 C C . LEU A 1 193 ? 29.521 -10.997 -17.209 1.00 41.97 193 LEU A C 1
ATOM 1581 O O . LEU A 1 193 ? 29.853 -12.141 -17.504 1.00 41.97 193 LEU A O 1
ATOM 1585 N N . ILE A 1 194 ? 29.528 -10.571 -15.945 1.00 45.66 194 ILE A N 1
ATOM 1586 C CA . ILE A 1 194 ? 29.904 -11.446 -14.826 1.00 45.66 194 ILE A CA 1
ATOM 1587 C C . ILE A 1 194 ? 28.760 -12.442 -14.564 1.00 45.66 194 ILE A C 1
ATOM 1589 O O . ILE A 1 194 ? 27.719 -12.072 -14.020 1.00 45.66 194 ILE A O 1
ATOM 1593 N N . THR A 1 195 ? 28.949 -13.708 -14.948 1.00 42.97 195 THR A N 1
ATOM 1594 C CA . THR A 1 195 ? 27.926 -14.775 -14.886 1.00 42.97 195 THR A CA 1
ATOM 1595 C C . THR A 1 195 ? 27.914 -15.594 -13.592 1.00 42.97 195 THR A C 1
ATOM 1597 O O . THR A 1 195 ? 27.013 -16.410 -13.382 1.00 42.97 195 THR A O 1
ATOM 1600 N N . ASP A 1 196 ? 28.863 -15.376 -12.684 1.00 39.00 196 ASP A N 1
ATOM 1601 C CA . ASP A 1 196 ? 29.042 -16.240 -11.515 1.00 39.00 196 ASP A CA 1
ATOM 1602 C C . ASP A 1 196 ? 28.173 -15.795 -10.330 1.00 39.00 196 ASP A C 1
ATOM 1604 O O . ASP A 1 196 ? 28.650 -15.217 -9.354 1.00 39.00 196 ASP A O 1
ATOM 1608 N N . SER A 1 197 ? 26.860 -16.029 -10.437 1.00 38.16 197 SER A N 1
ATOM 1609 C CA . SER A 1 197 ? 25.939 -16.521 -9.386 1.00 38.16 197 SER A CA 1
ATOM 1610 C C . SER A 1 197 ? 24.479 -16.127 -9.663 1.00 38.16 197 SER A C 1
ATOM 1612 O O . SER A 1 197 ? 24.026 -15.056 -9.282 1.00 38.16 197 SER A O 1
ATOM 1614 N N . HIS A 1 198 ? 23.748 -17.088 -10.239 1.00 36.75 198 HIS A N 1
ATOM 1615 C CA . HIS A 1 198 ? 22.293 -17.293 -10.197 1.00 36.75 198 HIS A CA 1
ATOM 1616 C C . HIS A 1 198 ? 21.387 -16.209 -10.814 1.00 36.75 198 HIS A C 1
ATOM 1618 O O . HIS A 1 198 ? 21.255 -15.098 -10.315 1.00 36.75 198 HIS A O 1
ATOM 1624 N N . THR A 1 199 ? 20.697 -16.619 -11.887 1.00 37.72 199 THR A N 1
ATOM 1625 C CA . THR A 1 199 ? 19.514 -16.006 -12.521 1.00 37.72 199 THR A CA 1
ATOM 1626 C C . THR A 1 199 ? 18.831 -14.935 -11.671 1.00 37.72 199 THR A C 1
ATOM 1628 O O . THR A 1 199 ? 18.123 -15.240 -10.711 1.00 37.72 199 THR A O 1
ATOM 1631 N N . THR A 1 200 ? 19.023 -13.677 -12.061 1.00 43.09 200 THR A N 1
ATOM 1632 C CA . THR A 1 200 ? 18.270 -12.550 -11.513 1.00 43.09 200 THR A CA 1
ATOM 1633 C C . THR A 1 200 ? 16.886 -12.568 -12.153 1.00 43.09 200 THR A C 1
ATOM 1635 O O . THR A 1 200 ? 16.768 -12.418 -13.365 1.00 43.09 200 THR A O 1
ATOM 1638 N N . GLN A 1 201 ? 15.838 -12.805 -11.365 1.00 45.94 201 GLN A N 1
ATOM 1639 C CA . GLN A 1 201 ? 14.471 -12.532 -11.804 1.00 45.94 201 GLN A CA 1
ATOM 1640 C C . GLN A 1 201 ? 14.128 -11.108 -11.375 1.00 45.94 201 GLN A C 1
ATOM 1642 O O . GLN A 1 201 ? 13.965 -10.843 -10.187 1.00 45.94 201 GLN A O 1
ATOM 1647 N N . GLU A 1 202 ? 14.050 -10.193 -12.338 1.00 54.66 202 GLU A N 1
ATOM 1648 C CA . GLU A 1 202 ? 13.473 -8.869 -12.113 1.00 54.66 202 GLU A CA 1
ATOM 1649 C C . GLU A 1 202 ? 11.961 -9.035 -11.951 1.00 54.66 202 GLU A C 1
ATOM 1651 O O . GLU A 1 202 ? 11.249 -9.392 -12.895 1.00 54.66 202 GLU A O 1
ATOM 1656 N N . LEU A 1 203 ? 11.465 -8.827 -10.731 1.00 60.97 203 LEU A N 1
ATOM 1657 C CA . LEU A 1 203 ? 10.043 -8.967 -10.440 1.00 60.97 203 LEU A CA 1
ATOM 1658 C C . LEU A 1 203 ? 9.284 -7.711 -10.852 1.00 60.97 203 LEU A C 1
ATOM 1660 O O . LEU A 1 203 ? 8.186 -7.835 -11.390 1.00 60.97 203 LEU A O 1
ATOM 1664 N N . SER A 1 204 ? 9.863 -6.519 -10.664 1.00 64.06 204 SER A N 1
ATOM 1665 C CA . SER A 1 204 ? 9.181 -5.256 -10.969 1.00 64.06 204 SER A CA 1
ATOM 1666 C C . SER A 1 204 ? 8.582 -5.161 -12.380 1.00 64.06 204 SER A C 1
ATOM 1668 O O . SER A 1 204 ? 7.400 -4.835 -12.472 1.00 64.06 204 SER A O 1
ATOM 1670 N N . PRO A 1 205 ? 9.248 -5.548 -13.483 1.00 62.34 205 PRO A N 1
ATOM 1671 C CA . PRO A 1 205 ? 8.668 -5.386 -14.818 1.00 62.34 205 PRO A CA 1
ATOM 1672 C C . PRO A 1 205 ? 7.472 -6.311 -15.090 1.00 62.34 205 PRO A C 1
ATOM 1674 O O . PRO A 1 205 ? 6.641 -6.015 -15.946 1.00 62.34 205 PRO A O 1
ATOM 1677 N N . THR A 1 206 ? 7.380 -7.441 -14.381 1.00 69.19 206 THR A N 1
ATOM 1678 C CA . THR A 1 206 ? 6.337 -8.466 -14.577 1.00 69.19 206 THR A CA 1
ATOM 1679 C C . THR A 1 206 ? 5.308 -8.495 -13.446 1.00 69.19 206 THR A C 1
ATOM 1681 O O . THR A 1 206 ? 4.336 -9.255 -13.493 1.00 69.19 206 THR A O 1
ATOM 1684 N N . PHE A 1 207 ? 5.490 -7.652 -12.428 1.00 79.00 207 PHE A N 1
ATOM 1685 C CA . PHE A 1 207 ? 4.645 -7.625 -11.250 1.00 79.00 207 PHE A CA 1
ATOM 1686 C C . PHE A 1 207 ? 3.255 -7.060 -11.565 1.00 79.00 207 PHE A C 1
ATOM 1688 O O . PHE A 1 207 ? 3.087 -6.053 -12.255 1.00 79.00 207 PHE A O 1
ATOM 1695 N N . ASN A 1 208 ? 2.214 -7.684 -11.009 1.00 84.50 208 ASN A N 1
ATOM 1696 C CA . ASN A 1 208 ? 0.838 -7.252 -11.229 1.00 84.50 208 ASN A CA 1
ATOM 1697 C C . ASN A 1 208 ? 0.465 -6.061 -10.325 1.00 84.50 208 ASN A C 1
ATOM 1699 O O . ASN A 1 208 ? -0.255 -6.202 -9.329 1.00 84.50 208 ASN A O 1
ATOM 1703 N N . TYR A 1 209 ? 0.939 -4.870 -10.698 1.00 87.69 209 TYR A N 1
ATOM 1704 C CA . TYR A 1 209 ? 0.682 -3.620 -9.975 1.00 87.69 209 TYR A CA 1
ATOM 1705 C C . TYR A 1 209 ? -0.807 -3.300 -9.832 1.00 87.69 209 TYR A C 1
ATOM 1707 O O . TYR A 1 209 ? -1.233 -2.836 -8.779 1.00 87.69 209 TYR A O 1
ATOM 1715 N N . SER A 1 210 ? -1.619 -3.598 -10.851 1.00 87.81 210 SER A N 1
ATOM 1716 C CA . SER A 1 210 ? -3.067 -3.360 -10.807 1.00 87.81 210 SER A CA 1
ATOM 1717 C C . SER A 1 210 ? -3.748 -4.205 -9.725 1.00 87.81 210 SER A C 1
ATOM 1719 O O . SER A 1 210 ? -4.525 -3.689 -8.917 1.00 87.81 210 SER A O 1
ATOM 1721 N N . LYS A 1 211 ? -3.408 -5.499 -9.648 1.00 90.44 211 LYS A N 1
ATOM 1722 C CA . LYS A 1 211 ? -3.940 -6.405 -8.621 1.00 90.44 211 LYS A CA 1
ATOM 1723 C C . LYS A 1 211 ? -3.455 -6.005 -7.226 1.00 90.44 211 LYS A C 1
ATOM 1725 O O . LYS A 1 211 ? -4.241 -6.063 -6.280 1.00 90.44 211 LYS A O 1
ATOM 1730 N N . PHE A 1 212 ? -2.217 -5.517 -7.100 1.00 94.31 212 PHE A N 1
ATOM 1731 C CA . PHE A 1 212 ? -1.700 -5.013 -5.823 1.00 94.31 212 PHE A CA 1
ATOM 1732 C C . PHE A 1 212 ? -2.371 -3.718 -5.382 1.00 94.31 212 PHE A C 1
ATOM 1734 O O . PHE A 1 212 ? -2.800 -3.617 -4.234 1.00 94.31 212 PHE A O 1
ATOM 1741 N N . TYR A 1 213 ? -2.593 -2.783 -6.301 1.00 93.88 213 TYR A N 1
ATOM 1742 C CA . TYR A 1 213 ? -3.354 -1.573 -6.018 1.00 93.88 213 TYR A CA 1
ATOM 1743 C C . TYR A 1 213 ? -4.783 -1.888 -5.557 1.00 93.88 213 TYR A C 1
ATOM 1745 O O . TYR A 1 213 ? -5.256 -1.344 -4.554 1.00 93.88 213 TYR A O 1
ATOM 1753 N N . LYS A 1 214 ? -5.466 -2.817 -6.245 1.00 94.56 214 LYS A N 1
ATOM 1754 C CA . LYS A 1 214 ? -6.812 -3.281 -5.872 1.00 94.56 214 LYS A CA 1
ATOM 1755 C C . LYS A 1 214 ? -6.822 -3.903 -4.474 1.00 94.56 214 LYS A C 1
ATOM 1757 O O . LYS A 1 214 ? -7.716 -3.606 -3.683 1.00 94.56 214 LYS A O 1
ATOM 1762 N N . LEU A 1 215 ? -5.821 -4.728 -4.159 1.00 96.56 215 LEU A N 1
ATOM 1763 C CA . LEU A 1 215 ? -5.661 -5.349 -2.845 1.00 96.56 215 LEU A CA 1
ATOM 1764 C C . LEU A 1 215 ? -5.522 -4.298 -1.734 1.00 96.56 215 LEU A C 1
ATOM 1766 O O . LEU A 1 215 ? -6.248 -4.355 -0.741 1.00 96.56 215 LEU A O 1
ATOM 1770 N N . VAL A 1 216 ? -4.628 -3.324 -1.913 1.00 96.44 216 VAL A N 1
ATOM 1771 C CA . VAL A 1 216 ? -4.385 -2.257 -0.930 1.00 96.44 216 VAL A CA 1
ATOM 1772 C C . VAL A 1 216 ? -5.623 -1.371 -0.772 1.00 96.44 216 VAL A C 1
ATOM 1774 O O . VAL A 1 216 ? -6.061 -1.118 0.349 1.00 96.44 216 VAL A O 1
ATOM 1777 N N . SER A 1 217 ? -6.261 -0.982 -1.877 1.00 95.38 217 SER A N 1
ATOM 1778 C CA . SER A 1 217 ? -7.499 -0.187 -1.867 1.00 95.38 217 SER A CA 1
ATOM 1779 C C . SER A 1 217 ? -8.637 -0.877 -1.109 1.00 95.38 217 SER A C 1
ATOM 1781 O O . SER A 1 217 ? -9.397 -0.231 -0.379 1.00 95.38 217 SER A O 1
ATOM 1783 N N . PHE A 1 218 ? -8.740 -2.202 -1.237 1.00 96.50 218 PHE A N 1
ATOM 1784 C CA . PHE A 1 218 ? -9.724 -2.991 -0.502 1.00 96.50 218 PHE A CA 1
ATOM 1785 C C . PHE A 1 218 ? -9.455 -2.970 1.011 1.00 96.50 218 PHE A C 1
ATOM 1787 O O . PHE A 1 218 ? -10.369 -2.716 1.799 1.00 96.50 218 PHE A O 1
ATOM 1794 N N . VAL A 1 219 ? -8.195 -3.152 1.424 1.00 96.81 219 VAL A N 1
ATOM 1795 C CA . VAL A 1 219 ? -7.786 -3.060 2.838 1.00 96.81 219 VAL A CA 1
ATOM 1796 C C . VAL A 1 219 ? -8.085 -1.673 3.409 1.00 96.81 219 VAL A C 1
ATOM 1798 O O . VAL A 1 219 ? -8.653 -1.572 4.495 1.00 96.81 219 VAL A O 1
ATOM 1801 N N . ARG A 1 220 ? -7.789 -0.600 2.669 1.00 96.69 220 ARG A N 1
ATOM 1802 C CA . ARG A 1 220 ? -8.102 0.779 3.086 1.00 96.69 220 ARG A CA 1
ATOM 1803 C C . ARG A 1 220 ? -9.599 1.026 3.249 1.00 96.69 220 ARG A C 1
ATOM 1805 O O . ARG A 1 220 ? -10.030 1.638 4.222 1.00 96.69 220 ARG A O 1
ATOM 1812 N N . SER A 1 221 ? -10.414 0.499 2.338 1.00 96.38 221 SER A N 1
ATOM 1813 C CA . SER A 1 221 ? -11.879 0.600 2.431 1.00 96.38 221 SER A CA 1
ATOM 1814 C C . SER A 1 221 ? -12.416 -0.092 3.690 1.00 96.38 221 SER A C 1
ATOM 1816 O O . SER A 1 221 ? -13.275 0.453 4.396 1.00 96.38 221 SER A O 1
ATOM 1818 N N . PHE A 1 222 ? -11.861 -1.263 4.015 1.00 96.00 222 PHE A N 1
ATOM 1819 C CA . PHE A 1 222 ? -12.148 -1.959 5.266 1.00 96.00 222 PHE A CA 1
ATOM 1820 C C . PHE A 1 222 ? -11.728 -1.125 6.487 1.00 96.00 222 PHE A C 1
ATOM 1822 O O . PHE A 1 222 ? -12.544 -0.906 7.384 1.00 96.00 222 PHE A O 1
ATOM 1829 N N . LEU A 1 223 ? -10.494 -0.606 6.502 1.00 95.81 223 LEU A N 1
ATOM 1830 C CA . LEU A 1 223 ? -9.973 0.225 7.593 1.00 95.81 223 LEU A CA 1
ATOM 1831 C C . LEU A 1 223 ? -10.830 1.470 7.810 1.00 95.81 223 LEU A C 1
ATOM 1833 O O . LEU A 1 223 ? -11.234 1.726 8.938 1.00 95.81 223 LEU A O 1
ATOM 1837 N N . SER A 1 224 ? -11.194 2.194 6.750 1.00 96.00 224 SER A N 1
ATOM 1838 C CA . SER A 1 224 ? -12.061 3.376 6.838 1.00 96.00 224 SER A CA 1
ATOM 1839 C C . SER A 1 224 ? -13.396 3.059 7.522 1.00 96.00 224 SER A C 1
ATOM 1841 O O . SER A 1 224 ? -13.883 3.830 8.355 1.00 96.00 224 SER A O 1
ATOM 1843 N N . THR A 1 225 ? -13.974 1.895 7.215 1.00 96.12 225 THR A N 1
ATOM 1844 C CA . THR A 1 225 ? -15.231 1.433 7.818 1.00 96.12 225 THR A CA 1
ATOM 1845 C C . THR A 1 225 ? -15.050 1.072 9.295 1.00 96.12 225 THR A C 1
ATOM 1847 O O . THR A 1 225 ? -15.808 1.553 10.145 1.00 96.12 225 THR A O 1
ATOM 1850 N N . ASP A 1 226 ? -14.023 0.283 9.627 1.00 94.81 226 ASP A N 1
ATOM 1851 C CA . ASP A 1 226 ? -13.740 -0.134 11.007 1.00 94.81 226 ASP A CA 1
ATOM 1852 C C . ASP A 1 226 ? -13.331 1.065 11.888 1.00 94.81 226 ASP A C 1
ATOM 1854 O O . ASP A 1 226 ? -13.791 1.164 13.027 1.00 94.81 226 ASP A O 1
ATOM 1858 N N . ILE A 1 227 ? -12.548 2.015 11.362 1.00 95.94 227 ILE A N 1
ATOM 1859 C CA . ILE A 1 227 ? -12.174 3.279 12.020 1.00 95.94 227 ILE A CA 1
ATOM 1860 C C . ILE A 1 227 ? -13.432 4.079 12.355 1.00 95.94 227 ILE A C 1
ATOM 1862 O O . ILE A 1 227 ? -13.645 4.422 13.516 1.00 95.94 227 ILE A O 1
ATOM 1866 N N . LYS A 1 228 ? -14.320 4.323 11.380 1.00 96.31 228 LYS A N 1
ATOM 1867 C CA . LYS A 1 228 ? -15.584 5.049 11.616 1.00 96.31 228 LYS A CA 1
ATOM 1868 C C . LYS A 1 228 ? -16.437 4.368 12.688 1.00 96.31 228 LYS A C 1
ATOM 1870 O O . LYS A 1 228 ? -16.920 5.034 13.606 1.00 96.31 228 LYS A O 1
ATOM 1875 N N . SER A 1 229 ? -16.591 3.047 12.605 1.00 95.69 229 SER A N 1
ATOM 1876 C CA . SER A 1 229 ? -17.371 2.259 13.567 1.00 95.69 229 SER A CA 1
ATOM 1877 C C . SER A 1 229 ? -16.795 2.331 14.990 1.00 95.69 229 SER A C 1
ATOM 1879 O O . SER A 1 229 ? -17.519 2.589 15.962 1.00 95.69 229 SER A O 1
ATOM 1881 N N . LYS A 1 230 ? -15.472 2.185 15.133 1.00 94.38 230 LYS A N 1
ATOM 1882 C CA . LYS A 1 230 ? -14.776 2.290 16.424 1.00 94.38 230 LYS A CA 1
ATOM 1883 C C . LYS A 1 230 ? -14.829 3.707 16.986 1.00 94.38 230 LYS A C 1
ATOM 1885 O O . LYS A 1 230 ? -15.148 3.853 18.163 1.00 94.38 230 LYS A O 1
ATOM 1890 N N . SER A 1 231 ? -14.638 4.735 16.162 1.00 94.69 231 SER A N 1
ATOM 1891 C CA . SER A 1 231 ? -14.779 6.143 16.559 1.00 94.69 231 SER A CA 1
ATOM 1892 C C . SER A 1 231 ? -16.177 6.453 17.096 1.00 94.69 231 SER A C 1
ATOM 1894 O O . SER A 1 231 ? -16.318 7.083 18.145 1.00 94.69 231 SER A O 1
ATOM 1896 N N . LEU A 1 232 ? -17.230 5.956 16.436 1.00 94.69 232 LEU A N 1
ATOM 1897 C CA . LEU A 1 232 ? -18.604 6.084 16.932 1.00 94.69 232 LEU A CA 1
ATOM 1898 C C . LEU A 1 232 ? -18.804 5.351 18.262 1.00 94.69 232 LEU A C 1
ATOM 1900 O O . LEU A 1 232 ? -19.469 5.870 19.159 1.00 94.69 232 LEU A O 1
ATOM 1904 N N . THR A 1 233 ? -18.211 4.167 18.406 1.00 94.00 233 THR A N 1
ATOM 1905 C CA . THR A 1 233 ? -18.278 3.378 19.643 1.00 94.00 233 THR A CA 1
ATOM 1906 C C . THR A 1 233 ? -17.585 4.093 20.802 1.00 94.00 233 THR A C 1
ATOM 1908 O O . THR A 1 233 ? -18.171 4.202 21.878 1.00 94.00 233 THR A O 1
ATOM 1911 N N . ILE A 1 234 ? -16.389 4.646 20.580 1.00 92.81 234 ILE A N 1
ATOM 1912 C CA . ILE A 1 234 ? -15.660 5.467 21.559 1.00 92.81 234 ILE A CA 1
ATOM 1913 C C . ILE A 1 234 ? -16.519 6.668 21.958 1.00 92.81 234 ILE A C 1
ATOM 1915 O O . ILE A 1 234 ? -16.799 6.858 23.139 1.00 92.81 234 ILE A O 1
ATOM 1919 N N . LYS A 1 235 ? -17.049 7.417 20.982 1.00 90.56 235 LYS A N 1
ATOM 1920 C CA . LYS A 1 235 ? -17.912 8.582 21.236 1.00 90.56 235 LYS A CA 1
ATOM 1921 C C . LYS A 1 235 ? -19.140 8.243 22.088 1.00 90.56 235 LYS A C 1
ATOM 1923 O O . LYS A 1 235 ? -19.568 9.067 22.896 1.00 90.56 235 LYS A O 1
ATOM 1928 N N . ARG A 1 236 ? -19.724 7.054 21.909 1.00 92.12 236 ARG A N 1
ATOM 1929 C CA . ARG A 1 236 ? -20.863 6.579 22.712 1.00 92.12 236 ARG A CA 1
ATOM 1930 C C . ARG A 1 236 ? -20.454 6.185 24.131 1.00 92.12 236 ARG A C 1
ATOM 1932 O O . ARG A 1 236 ? -21.215 6.473 25.045 1.00 92.12 236 ARG A O 1
ATOM 1939 N N . LYS A 1 237 ? -19.278 5.573 24.300 1.00 91.31 237 LYS A N 1
ATOM 1940 C CA . LYS A 1 237 ? -18.753 5.122 25.599 1.00 91.31 237 LYS A CA 1
ATOM 1941 C C . LYS A 1 237 ? -18.225 6.246 26.490 1.00 91.31 237 LYS A C 1
ATOM 1943 O O . LYS A 1 237 ? -18.225 6.077 27.700 1.00 91.31 237 LYS A O 1
ATOM 1948 N N . LEU A 1 238 ? -17.810 7.376 25.916 1.00 89.81 238 LEU A N 1
ATOM 1949 C CA . LEU A 1 238 ? -17.381 8.536 26.700 1.00 89.81 238 LEU A CA 1
ATOM 1950 C C . LEU A 1 238 ? -18.515 9.062 27.593 1.00 89.81 238 LEU A C 1
ATOM 1952 O O . LEU A 1 238 ? -19.647 9.267 27.125 1.00 89.81 238 LEU A O 1
ATOM 1956 N N . THR A 1 239 ? -18.188 9.350 28.852 1.00 88.25 239 THR A N 1
ATOM 1957 C CA . THR A 1 239 ? -19.100 10.007 29.794 1.00 88.25 239 THR A CA 1
ATOM 1958 C C . THR A 1 239 ? -19.397 11.439 29.350 1.00 88.25 239 THR A C 1
ATOM 1960 O O . THR A 1 239 ? -18.728 12.012 28.483 1.00 88.25 239 THR A O 1
ATOM 1963 N N . GLN A 1 240 ? -20.442 12.035 29.922 1.00 87.50 240 GLN A N 1
ATOM 1964 C CA . GLN A 1 240 ? -20.799 13.417 29.616 1.00 87.50 240 GLN A CA 1
ATOM 1965 C C . GLN A 1 240 ? -19.694 14.396 30.054 1.00 87.50 240 GLN A C 1
ATOM 1967 O O . GLN A 1 240 ? -19.308 15.264 29.274 1.00 87.50 240 GLN A O 1
ATOM 1972 N N . GLU A 1 241 ? -19.107 14.175 31.232 1.00 85.88 241 GLU A N 1
ATOM 1973 C CA . GLU A 1 241 ? -17.969 14.941 31.759 1.00 85.88 241 GLU A CA 1
ATOM 1974 C C . GLU A 1 241 ? -16.751 14.871 30.824 1.00 85.88 241 GLU A C 1
ATOM 1976 O O . GLU A 1 241 ? -16.168 15.898 30.471 1.00 85.88 241 GLU A O 1
ATOM 1981 N N . GLN A 1 242 ? -16.411 13.672 30.332 1.00 85.00 242 GLN A N 1
ATOM 1982 C CA . GLN A 1 242 ? -15.323 13.475 29.368 1.00 85.00 242 GLN A CA 1
ATOM 1983 C C . GLN A 1 242 ? -15.590 14.203 28.041 1.00 85.00 242 GLN A C 1
ATOM 1985 O O . GLN A 1 242 ? -14.693 14.832 27.476 1.00 85.00 242 GLN A O 1
ATOM 1990 N N . LYS A 1 243 ? -16.830 14.162 27.534 1.00 86.75 243 LYS A N 1
ATOM 1991 C CA . LYS A 1 243 ? -17.222 14.884 26.308 1.00 86.75 243 LYS A CA 1
ATOM 1992 C C . LYS A 1 243 ? -17.101 16.397 26.474 1.00 86.75 243 LYS A C 1
ATOM 1994 O O . LYS A 1 243 ? -16.668 17.078 25.544 1.00 86.75 243 LYS A O 1
ATOM 1999 N N . GLU A 1 244 ? -17.493 16.927 27.626 1.00 85.19 244 GLU A N 1
ATOM 2000 C CA . GLU A 1 244 ? -17.411 18.358 27.927 1.00 85.19 244 GLU A CA 1
ATOM 2001 C C . GLU A 1 244 ? -15.965 18.830 28.088 1.00 85.19 244 GLU A C 1
ATOM 2003 O O . GLU A 1 244 ? -15.609 19.878 27.543 1.00 85.19 244 GLU A O 1
ATOM 2008 N N . ALA A 1 245 ? -15.117 18.035 28.743 1.00 82.81 245 ALA A N 1
ATOM 2009 C CA . ALA A 1 245 ? -13.682 18.295 28.835 1.00 82.81 245 ALA A CA 1
ATOM 2010 C C . ALA A 1 245 ? -13.020 18.363 27.444 1.00 82.81 245 ALA A C 1
ATOM 2012 O O . ALA A 1 245 ? -12.300 19.320 27.150 1.00 82.81 245 ALA A O 1
ATOM 2013 N N . LEU A 1 246 ? -13.333 17.414 26.550 1.00 83.38 246 LEU A N 1
ATOM 2014 C CA . LEU A 1 246 ? -12.827 17.410 25.168 1.00 83.38 246 LEU A CA 1
ATOM 2015 C C . LEU A 1 246 ? -13.299 18.629 24.360 1.00 83.38 246 LEU A C 1
ATOM 2017 O O . LEU A 1 246 ? -12.516 19.215 23.612 1.00 83.38 246 LEU A O 1
ATOM 2021 N N . ARG A 1 247 ? -14.565 19.042 24.518 1.00 84.25 247 ARG A N 1
ATOM 2022 C CA . ARG A 1 247 ? -15.110 20.232 23.839 1.00 84.25 247 ARG A CA 1
ATOM 2023 C C . ARG A 1 247 ? -14.417 21.513 24.287 1.00 84.25 247 ARG A C 1
ATOM 2025 O O . ARG A 1 247 ? -14.012 22.288 23.427 1.00 84.25 247 ARG A O 1
ATOM 2032 N N . LYS A 1 248 ? -14.252 21.707 25.603 1.00 80.69 248 LYS A N 1
ATOM 2033 C CA . LYS A 1 248 ? -13.570 22.882 26.175 1.00 80.69 248 LYS A CA 1
ATOM 2034 C C . LYS A 1 248 ? -12.158 23.033 25.611 1.00 80.69 248 LYS A C 1
ATOM 2036 O O . LYS A 1 248 ? -11.767 24.145 25.264 1.00 80.69 248 LYS A O 1
ATOM 2041 N N . ASN A 1 249 ? -11.448 21.917 25.453 1.00 74.81 249 ASN A N 1
ATOM 2042 C CA . ASN A 1 249 ? -10.104 21.895 24.890 1.00 74.81 249 ASN A CA 1
ATOM 2043 C C . ASN A 1 249 ? -10.059 22.315 23.406 1.00 74.81 249 ASN A C 1
ATOM 2045 O O . ASN A 1 249 ? -9.246 23.162 23.039 1.00 74.81 249 ASN A O 1
ATOM 2049 N N . MET A 1 250 ? -10.968 21.807 22.561 1.00 68.12 250 MET A N 1
ATOM 2050 C CA . MET A 1 250 ? -11.007 22.217 21.146 1.00 68.12 250 MET A CA 1
ATOM 2051 C C . MET A 1 250 ? -11.244 23.722 20.982 1.00 68.12 250 MET A C 1
ATOM 2053 O O . MET A 1 250 ? -10.564 24.356 20.186 1.00 68.12 250 MET A O 1
ATOM 2057 N N . SER A 1 251 ? -12.133 24.316 21.783 1.00 67.44 251 SER A N 1
ATOM 2058 C CA . SER A 1 251 ? -12.373 25.768 21.763 1.00 67.44 251 SER A CA 1
ATOM 2059 C C . SER A 1 251 ? -11.184 26.609 22.247 1.00 67.44 251 SER A C 1
ATOM 2061 O O . SER A 1 251 ? -11.085 27.773 21.872 1.00 67.44 251 SER A O 1
ATOM 2063 N N . SER A 1 252 ? -10.273 26.041 23.047 1.00 58.59 252 SER A N 1
ATOM 2064 C CA . SER A 1 252 ? -9.049 26.723 23.497 1.00 58.59 252 SER A CA 1
ATOM 2065 C C . SER A 1 252 ? -7.854 26.589 22.548 1.00 58.59 252 SER A C 1
ATOM 2067 O O . SER A 1 252 ? -6.872 27.293 22.747 1.00 58.59 252 SER A O 1
ATOM 2069 N N . GLN A 1 253 ? -7.914 25.702 21.548 1.00 54.38 253 GLN A N 1
ATOM 2070 C CA . GLN A 1 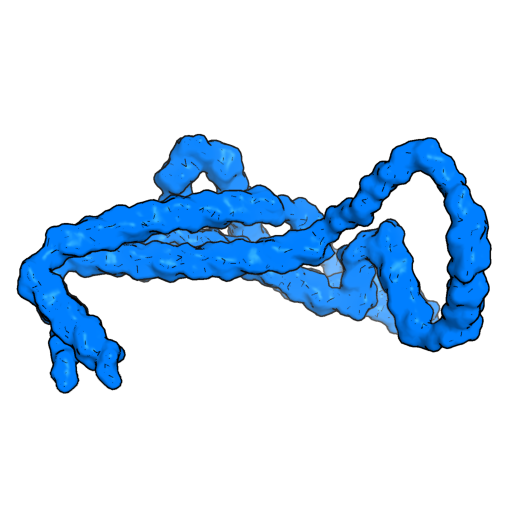253 ? -6.883 25.569 20.504 1.00 54.38 253 GLN A CA 1
ATOM 2071 C C . GLN A 1 253 ? -7.176 26.419 19.256 1.00 54.38 253 GLN A C 1
ATOM 2073 O O . GLN A 1 253 ? -6.307 26.586 18.408 1.00 54.38 253 GLN A O 1
ATOM 2078 N N . SER A 1 254 ? -8.398 26.937 19.132 1.00 50.53 254 SER A N 1
ATOM 2079 C CA . SER A 1 254 ? -8.852 27.794 18.030 1.00 50.53 254 SER A CA 1
ATOM 2080 C C . SER A 1 254 ? -8.746 29.304 18.325 1.00 50.53 254 SER A C 1
ATOM 2082 O O . SER A 1 254 ? -9.419 30.095 17.666 1.00 50.53 254 SER A O 1
ATOM 2084 N N . VAL A 1 255 ? -7.928 29.691 19.312 1.00 42.81 255 VAL A N 1
ATOM 2085 C CA . VAL A 1 255 ? -7.537 31.075 19.656 1.00 42.81 255 VAL A CA 1
ATOM 2086 C C . VAL A 1 255 ? -6.021 31.162 19.592 1.00 42.81 255 VAL A C 1
ATOM 2088 O O . VAL A 1 255 ? -5.522 32.154 19.022 1.00 42.81 255 VAL A O 1
#

Secondary structure (DSSP, 8-state):
---PPPHHHHTTT-HHHHHHHHHHHHHHHHHHHHHHHHHHHHHHHHHH-----------S--S--HHHHHHHHHHHHHHHHH--HHHHHHHHHHHHHHHHHHHHHHHHH-HHHHHHHHHHHHHHHHHHHHTTS-BTTBPPP-HHHHTTT-HHHHHHHHHHHHHIIIIIS-TTS-TT-----EEE-TTT--EEE---S------GGG--HHHHHHHHHHHHHHHHHHHHHHHHHHHHHS-HHHHHHHHHHHHHH--